Protein AF-A0A956AHF7-F1 (afdb_monomer)

Solvent-accessible surface area (backbone atoms only — not comparable to full-atom values): 14308 Å² total; per-residue (Å²): 136,59,74,65,61,57,52,52,54,52,49,57,74,65,53,73,62,70,54,75,80,57,90,53,76,58,48,29,37,35,37,52,42,64,32,58,64,71,58,23,52,54,49,43,54,40,53,50,49,22,49,58,58,52,74,78,60,45,78,48,71,36,27,34,87,71,43,77,43,62,66,43,41,52,53,46,45,69,73,67,60,43,52,30,36,36,37,36,58,13,54,84,44,82,57,57,85,42,91,88,55,46,36,70,48,49,54,46,45,50,70,72,51,89,49,50,72,48,75,44,72,43,91,91,48,96,59,76,58,43,82,57,33,28,38,30,24,33,38,51,42,84,59,52,64,78,41,53,68,59,51,25,49,42,60,51,56,33,12,76,72,16,34,38,36,45,37,36,49,44,52,43,70,61,51,52,53,49,50,62,55,52,55,69,41,92,90,48,64,45,66,62,48,50,56,52,49,53,54,50,66,52,43,56,49,50,56,24,51,52,33,42,44,62,58,46,61,90,48,60,54,44,75,45,81,49,71,47,74,34,59,57,72,63,51,50,54,50,48,41,63,76,61,64,49,52,38,83,41,66,81,74,63,64,94,89,115

pLDDT: mean 88.37, std 13.34, range [34.66, 98.38]

Nearest PDB structures (foldseek):
  5yz8-assembly1_D  TM=4.825E-01  e=8.480E-02  Synechococcus elongatus PCC 7942 = FACHB-805
  4kvf-assembly1_A  TM=2.598E-01  e=5.444E-01  Kribbella flavida DSM 17836
  4yp9-assembly1_A  TM=2.293E-01  e=1.379E+00  Vibrio harveyi
  7yfr-assembly1_D  TM=3.284E-01  e=4.764E+00  Homo sapiens
  5fxi-assembly1_A  TM=3.303E-01  e=7.821E+00  Rattus norvegicus

Secondary structure (DSSP, 8-state):
--HHHHHHHHHHTTS-------PPP--EEEEE-SS-HHHHHHHHHHHHHHTTTS-S-EEEEE-TTT-SSHHHHHHHHHHH--SEEEEETTTT-GGGGSTT---HHHHHHHHH-SS-EEEE--TTSS---TTTTTSEEEEEES--TT-HHHHHHHHHHSPTTEEEEEEEEEEHHHHHHHHHHHTTSTT--HHHHHHHHHHHHHHHHHHHHHHHHHHTTTSSEEEEEEEEEE-HHHHHHHHHHHTT-SEEEE--S-TT-

Radius of gyration: 21.39 Å; Cα contacts (8 Å, |Δi|>4): 396; chains: 1; bounding box: 62×43×57 Å

Mean predicted aligned error: 6.7 Å

Foldseek 3Di:
DDVVVVVVVVVVVVDQQFADADAQAFQEEEEEAQADPVVQVVVQVLVCLQQVLAPNHDYDTHYNVQPVDLVSVVVCCVVRVGLEYEYEAQGNHPCVVPVPGRHDNRVCCLEPDPRYYHYDYDPPDPDSLSVVHQQFEEEDDQCQRPCNVLVNVRVNSHGQQGEYEYEHEAEPVVLVVVLVVQVVDPPDPSVVVSVVVQCVSQVSVVVRLVSVQVNCPPGRYHYHYHGYYDDRVVVVVVVCVVRVGSYYTYRSDDPVD

Structure (mmCIF, N/CA/C/O backbone):
data_AF-A0A956AHF7-F1
#
_entry.id   AF-A0A956AHF7-F1
#
loop_
_atom_site.group_PDB
_atom_site.id
_atom_site.type_symbol
_atom_site.label_atom_id
_atom_site.label_alt_id
_atom_site.label_comp_id
_atom_site.label_asym_id
_atom_site.label_entity_id
_atom_site.label_seq_id
_atom_site.pdbx_PDB_ins_code
_atom_site.Cartn_x
_atom_site.Cartn_y
_atom_site.Cartn_z
_atom_site.occupancy
_atom_site.B_iso_or_equiv
_atom_site.auth_seq_id
_atom_site.auth_comp_id
_atom_site.auth_asym_id
_atom_site.auth_atom_id
_atom_site.pdbx_PDB_model_num
ATOM 1 N N . MET A 1 1 ? -37.177 20.488 2.840 1.00 47.09 1 MET A N 1
ATOM 2 C CA . MET A 1 1 ? -36.403 19.305 3.266 1.00 47.09 1 MET A CA 1
ATOM 3 C C . MET A 1 1 ? -37.290 18.504 4.190 1.00 47.09 1 MET A C 1
ATOM 5 O O . MET A 1 1 ? -37.808 19.067 5.150 1.00 47.09 1 MET A O 1
ATOM 9 N N . SER A 1 2 ? -37.618 17.276 3.802 1.00 48.44 2 SER A N 1
ATOM 10 C CA . SER A 1 2 ? -38.622 16.476 4.505 1.00 48.44 2 SER A CA 1
ATOM 11 C C . SER A 1 2 ? -37.969 15.749 5.685 1.00 48.44 2 SER A C 1
ATOM 13 O O . SER A 1 2 ? -36.768 15.499 5.665 1.00 48.44 2 SER A O 1
ATOM 15 N N . ARG A 1 3 ? -38.737 15.380 6.721 1.00 45.06 3 ARG A N 1
ATOM 16 C CA . ARG A 1 3 ? -38.216 14.567 7.841 1.00 45.06 3 ARG A CA 1
ATOM 17 C C . ARG A 1 3 ? -37.567 13.261 7.366 1.00 45.06 3 ARG A C 1
ATOM 19 O O . ARG A 1 3 ? -36.699 12.754 8.062 1.00 45.06 3 ARG A O 1
ATOM 26 N N . LEU A 1 4 ? -37.954 12.750 6.193 1.00 46.72 4 LEU A N 1
ATOM 27 C CA . LEU A 1 4 ? -37.395 11.540 5.594 1.00 46.72 4 LEU A CA 1
ATOM 28 C C . LEU A 1 4 ? -35.888 11.684 5.302 1.00 46.72 4 LEU A C 1
ATOM 30 O O . LEU A 1 4 ? -35.130 10.771 5.609 1.00 46.72 4 LEU A O 1
ATOM 34 N N . ASP A 1 5 ? -35.451 12.866 4.849 1.00 47.31 5 ASP A N 1
ATOM 35 C CA . ASP A 1 5 ? -34.045 13.149 4.514 1.00 47.31 5 ASP A CA 1
ATOM 36 C C . ASP A 1 5 ? -33.145 13.158 5.768 1.00 47.31 5 ASP A C 1
ATOM 38 O O . ASP A 1 5 ? -31.984 12.752 5.728 1.00 47.31 5 ASP A O 1
ATOM 42 N N . GLN A 1 6 ? -33.686 13.574 6.922 1.00 44.91 6 GLN A N 1
ATOM 43 C CA . GLN A 1 6 ? -32.967 13.536 8.203 1.00 44.91 6 GLN A CA 1
ATOM 44 C C . GLN A 1 6 ? -32.881 12.119 8.784 1.00 44.91 6 GLN A C 1
ATOM 46 O O . GLN A 1 6 ? -31.862 11.773 9.376 1.00 44.91 6 GLN A O 1
ATOM 51 N N . PHE A 1 7 ? -33.907 11.281 8.601 1.00 47.09 7 PHE A N 1
ATOM 52 C CA . PHE A 1 7 ? -33.858 9.890 9.063 1.00 47.09 7 PHE A CA 1
ATOM 53 C C . PHE A 1 7 ? -32.890 9.044 8.235 1.00 47.09 7 PHE A C 1
ATOM 55 O O . PHE A 1 7 ? -32.154 8.248 8.812 1.00 47.09 7 PHE A O 1
ATOM 62 N N . GLU A 1 8 ? -32.827 9.248 6.919 1.00 41.00 8 GLU A N 1
ATOM 63 C CA . GLU A 1 8 ? -31.899 8.521 6.048 1.00 41.00 8 GLU A CA 1
ATOM 64 C C . GLU A 1 8 ? -30.435 8.929 6.298 1.00 41.00 8 GLU A C 1
ATOM 66 O O . GLU A 1 8 ? -29.548 8.076 6.347 1.00 41.00 8 GLU A O 1
ATOM 71 N N . SER A 1 9 ? -30.185 10.214 6.580 1.00 43.22 9 SER A N 1
ATOM 72 C CA . SER A 1 9 ? -28.861 10.724 6.963 1.00 43.22 9 SER A CA 1
ATOM 73 C C . SER A 1 9 ? -28.392 10.213 8.332 1.00 43.22 9 SER A C 1
ATOM 75 O O . SER A 1 9 ? -27.207 9.929 8.494 1.00 43.22 9 SER A O 1
ATOM 77 N N . VAL A 1 10 ? -29.295 10.061 9.309 1.00 46.31 10 VAL A N 1
ATOM 78 C CA . VAL A 1 10 ? -28.965 9.495 10.632 1.00 46.31 10 VAL A CA 1
ATOM 79 C C . VAL A 1 10 ? -28.785 7.973 10.557 1.00 46.31 10 VAL A C 1
ATOM 81 O O . VAL A 1 10 ? -27.926 7.434 11.249 1.00 46.31 10 VAL A O 1
ATOM 84 N N . PHE A 1 11 ? -29.525 7.273 9.688 1.00 46.62 11 PHE A N 1
ATOM 85 C CA . PHE A 1 11 ? -29.348 5.831 9.475 1.00 46.62 11 PHE A CA 1
ATOM 86 C C . PHE A 1 11 ? -28.070 5.496 8.701 1.00 46.62 11 PHE A C 1
ATOM 88 O O . PHE A 1 11 ? -27.388 4.539 9.059 1.00 46.62 11 PHE A O 1
ATOM 95 N N . ARG A 1 12 ? -27.690 6.299 7.698 1.00 44.66 12 ARG A N 1
ATOM 96 C CA . ARG A 1 12 ? -26.375 6.168 7.047 1.00 44.66 12 ARG A CA 1
ATOM 97 C C . ARG A 1 12 ? -25.227 6.482 8.006 1.00 44.66 12 ARG A C 1
ATOM 99 O O . ARG A 1 12 ? -24.237 5.768 7.980 1.00 44.66 12 ARG A O 1
ATOM 106 N N . ALA A 1 13 ? -25.388 7.455 8.907 1.00 46.94 13 ALA A N 1
ATOM 107 C CA . ALA A 1 13 ? -24.421 7.724 9.979 1.00 46.94 13 ALA A CA 1
ATOM 108 C C . ALA A 1 13 ? -24.375 6.629 11.072 1.00 46.94 13 ALA A C 1
ATOM 110 O O . ALA A 1 13 ? -23.451 6.605 11.882 1.00 46.94 13 ALA A O 1
ATOM 111 N N . ALA A 1 14 ? -25.366 5.729 11.118 1.00 47.31 14 ALA A N 1
ATOM 112 C CA . ALA A 1 14 ? -25.421 4.593 12.042 1.00 47.31 14 ALA A CA 1
ATOM 113 C C . ALA A 1 14 ? -24.966 3.264 11.408 1.00 47.31 14 ALA A C 1
ATOM 115 O O . ALA A 1 14 ? -24.703 2.300 12.132 1.00 47.31 14 ALA A O 1
ATOM 116 N N . ALA A 1 15 ? -24.869 3.197 10.078 1.00 58.59 15 ALA A N 1
ATOM 117 C CA . ALA A 1 15 ? -24.327 2.048 9.372 1.00 58.59 15 ALA A CA 1
ATOM 118 C C . ALA A 1 15 ? -22.799 2.112 9.439 1.00 58.59 15 ALA A C 1
ATOM 120 O O . ALA A 1 15 ? -22.1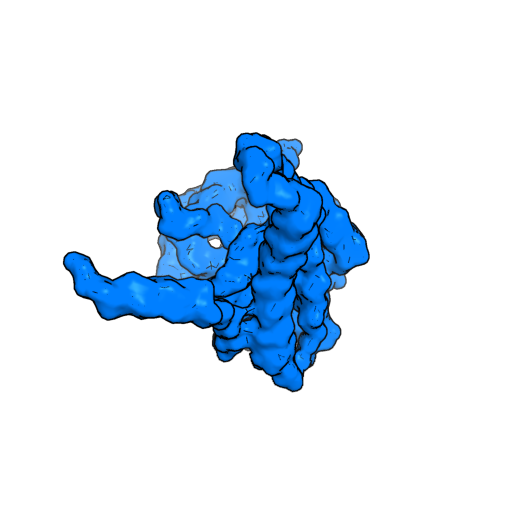69 2.903 8.743 1.00 58.59 15 ALA A O 1
ATOM 121 N N . LYS A 1 16 ? -22.203 1.284 10.303 1.00 70.12 16 LYS A N 1
ATOM 122 C CA . LYS A 1 16 ? -20.748 1.116 10.325 1.00 70.12 16 LYS A CA 1
ATOM 123 C C . LYS A 1 16 ? -20.295 0.643 8.941 1.00 70.12 16 LYS A C 1
ATOM 125 O O . LYS A 1 16 ? -20.904 -0.303 8.432 1.00 70.12 16 LYS A O 1
ATOM 130 N N . PRO A 1 17 ? -19.267 1.255 8.335 1.00 79.75 17 PRO A N 1
ATOM 131 C CA . PRO A 1 17 ? -18.700 0.725 7.107 1.00 79.75 17 PRO A CA 1
ATOM 132 C C . PRO A 1 17 ? -18.228 -0.707 7.374 1.00 79.75 17 PRO A C 1
ATOM 134 O O . PRO A 1 17 ? -17.540 -0.975 8.357 1.00 79.75 17 PRO A O 1
ATOM 137 N N . VAL A 1 18 ? -18.656 -1.638 6.526 1.00 85.38 18 VAL A N 1
ATOM 138 C CA . VAL A 1 18 ? -18.234 -3.041 6.558 1.00 85.38 18 VAL A CA 1
ATOM 139 C C . VAL A 1 18 ? -17.386 -3.271 5.324 1.00 85.38 18 VAL A C 1
ATOM 141 O O . VAL A 1 18 ? -17.766 -2.872 4.221 1.00 85.38 18 VAL A O 1
ATOM 144 N N . TYR A 1 19 ?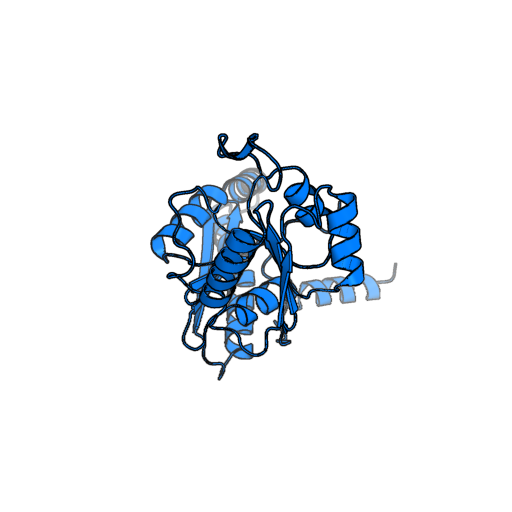 -16.229 -3.894 5.504 1.00 90.62 19 TYR A N 1
ATOM 145 C CA . TYR A 1 19 ? -15.360 -4.202 4.387 1.00 90.62 19 TYR A CA 1
ATOM 146 C C . TYR A 1 19 ? -15.953 -5.314 3.516 1.00 90.62 19 TYR A C 1
ATOM 148 O O . TYR A 1 19 ? -16.299 -6.396 3.993 1.00 90.62 19 TYR A O 1
ATOM 156 N N . HIS A 1 20 ? -16.015 -5.050 2.213 1.00 88.25 20 HIS A N 1
ATOM 157 C CA . HIS A 1 20 ? -16.331 -6.039 1.193 1.00 88.25 20 HIS A CA 1
ATOM 158 C C . HIS A 1 20 ? -15.075 -6.300 0.370 1.00 88.25 20 HIS A C 1
ATOM 160 O O . HIS A 1 20 ? -14.538 -5.402 -0.283 1.00 88.25 20 HIS A O 1
ATOM 166 N N . HIS A 1 21 ? -14.572 -7.532 0.449 1.00 89.50 21 HIS A N 1
ATOM 167 C CA . HIS A 1 21 ? -13.337 -7.879 -0.230 1.00 89.50 21 HIS A CA 1
ATOM 168 C C . HIS A 1 21 ? -13.552 -8.021 -1.737 1.00 89.50 21 HIS A C 1
ATOM 170 O O . HIS A 1 21 ? -14.356 -8.838 -2.183 1.00 89.50 21 HIS A O 1
ATOM 176 N N . GLU A 1 22 ? -12.755 -7.284 -2.506 1.00 90.00 22 GLU A N 1
ATOM 177 C CA . GLU A 1 22 ? -12.557 -7.511 -3.932 1.00 90.00 22 GLU A CA 1
ATOM 178 C C . GLU A 1 22 ? -11.068 -7.733 -4.181 1.00 90.00 22 GLU A C 1
ATOM 180 O O . GLU A 1 22 ? -10.207 -7.078 -3.587 1.00 90.00 22 GLU A O 1
ATOM 185 N N . VAL A 1 23 ? -10.746 -8.698 -5.037 1.00 86.94 23 VAL A N 1
ATOM 186 C CA . VAL A 1 23 ? -9.350 -9.000 -5.344 1.00 86.94 23 VAL A CA 1
ATOM 187 C C . VAL A 1 23 ? -8.833 -7.951 -6.317 1.00 86.94 23 VAL A C 1
ATOM 189 O O . VAL A 1 23 ? -9.321 -7.851 -7.443 1.00 86.94 23 VAL A O 1
ATOM 192 N N . ARG A 1 24 ? -7.802 -7.209 -5.906 1.00 90.62 24 ARG A N 1
ATOM 193 C CA . ARG A 1 24 ? -7.056 -6.341 -6.813 1.00 90.62 24 ARG A CA 1
ATOM 194 C C . ARG A 1 24 ? -5.975 -7.167 -7.499 1.00 90.62 24 ARG A C 1
ATOM 196 O O . ARG A 1 24 ? -5.109 -7.734 -6.843 1.00 90.62 24 ARG A O 1
ATOM 203 N N . VAL A 1 25 ? -6.031 -7.251 -8.821 1.00 92.06 25 VAL A N 1
ATOM 204 C CA . VAL A 1 25 ? -5.049 -8.007 -9.604 1.00 92.06 25 VAL A CA 1
ATOM 205 C C . VAL A 1 25 ? -4.021 -7.041 -10.177 1.00 92.06 25 VAL A C 1
ATOM 207 O O . VAL A 1 25 ? -4.384 -6.059 -10.815 1.00 92.06 25 VAL A O 1
ATOM 210 N N . PHE A 1 26 ? -2.743 -7.345 -9.966 1.00 94.88 26 PHE A N 1
ATOM 211 C CA . PHE A 1 26 ? -1.633 -6.692 -10.653 1.00 94.88 26 PHE A CA 1
ATOM 212 C C . PHE A 1 26 ? -1.133 -7.652 -11.728 1.00 94.88 26 PHE A C 1
ATOM 214 O O . PHE A 1 26 ? -0.423 -8.605 -11.428 1.00 94.88 26 PHE A O 1
ATOM 221 N N . SER A 1 27 ? -1.567 -7.458 -12.969 1.00 95.75 27 SER A N 1
ATOM 222 C CA . SER A 1 27 ? -1.211 -8.318 -14.103 1.00 95.75 27 SER A CA 1
ATOM 223 C C . SER A 1 27 ? -0.081 -7.732 -14.943 1.00 95.75 27 SER A C 1
ATOM 225 O O . SER A 1 27 ? 0.668 -8.468 -15.586 1.00 95.75 27 SER A O 1
ATOM 227 N N . HIS A 1 28 ? 0.081 -6.409 -14.918 1.00 97.81 28 HIS A N 1
ATOM 228 C CA . HIS A 1 28 ? 1.118 -5.707 -15.657 1.00 97.81 28 HIS A CA 1
ATOM 229 C C . HIS A 1 28 ? 1.821 -4.659 -14.800 1.00 97.81 28 HIS A C 1
ATOM 231 O O . HIS A 1 28 ? 1.211 -3.701 -14.330 1.00 97.81 28 HIS A O 1
ATOM 237 N N . VAL A 1 29 ? 3.132 -4.831 -14.645 1.00 98.12 29 VAL A N 1
ATOM 238 C CA . VAL A 1 29 ? 4.015 -3.895 -13.952 1.00 98.12 29 VAL A CA 1
ATOM 239 C C . VAL A 1 29 ? 4.909 -3.183 -14.963 1.00 98.12 29 VAL A C 1
ATOM 241 O O . VAL A 1 29 ? 5.653 -3.821 -15.714 1.00 98.12 29 VAL A O 1
ATOM 244 N N . LEU A 1 30 ? 4.872 -1.851 -14.949 1.00 98.38 30 LEU A N 1
ATOM 245 C CA . LEU A 1 30 ? 5.804 -1.003 -15.689 1.00 98.38 30 LEU A CA 1
ATOM 246 C C . LEU A 1 30 ? 6.944 -0.582 -14.757 1.00 98.38 30 LEU A C 1
ATOM 248 O O . LEU A 1 30 ? 6.712 0.129 -13.785 1.00 98.38 30 LEU A O 1
ATOM 252 N N . VAL A 1 31 ? 8.173 -1.010 -15.040 1.00 98.00 31 VAL A N 1
ATOM 253 C CA . VAL A 1 31 ? 9.368 -0.638 -14.271 1.00 98.00 31 VAL A CA 1
ATOM 254 C C . VAL A 1 31 ? 10.085 0.492 -14.993 1.00 98.00 31 VAL A C 1
ATOM 256 O O . VAL A 1 31 ? 10.665 0.272 -16.054 1.00 98.00 31 VAL A O 1
ATOM 259 N N . VAL A 1 32 ? 10.049 1.690 -14.418 1.00 97.44 32 VAL A N 1
ATOM 260 C CA . VAL A 1 32 ? 10.614 2.904 -15.011 1.00 97.44 32 VAL A CA 1
ATOM 261 C C . VAL A 1 32 ? 11.940 3.250 -14.351 1.00 97.44 32 VAL A C 1
ATOM 263 O O . VAL A 1 32 ? 12.027 3.363 -13.127 1.00 97.44 32 VAL A O 1
ATOM 266 N N . THR A 1 33 ? 12.974 3.420 -15.175 1.00 96.56 33 THR A N 1
ATOM 267 C CA . THR A 1 33 ? 14.337 3.728 -14.735 1.00 96.56 33 THR A CA 1
ATOM 268 C C . THR A 1 33 ? 14.955 4.835 -15.585 1.00 96.56 33 THR A C 1
ATOM 270 O O . THR A 1 33 ? 14.574 5.043 -16.733 1.00 96.56 33 THR A O 1
ATOM 273 N N . ASP A 1 34 ? 15.946 5.516 -15.019 1.00 94.94 34 ASP A N 1
ATOM 274 C CA . ASP A 1 34 ? 16.859 6.426 -15.717 1.00 94.94 34 ASP A CA 1
ATOM 275 C C . ASP A 1 34 ? 18.212 5.750 -16.019 1.00 94.94 34 ASP A C 1
ATOM 277 O O . ASP A 1 34 ? 19.217 6.424 -16.249 1.00 94.94 34 ASP A O 1
ATOM 281 N N . LEU A 1 35 ? 18.225 4.410 -16.042 1.00 95.50 35 LEU A N 1
ATOM 282 C CA . LEU A 1 35 ? 19.408 3.576 -16.248 1.00 95.50 35 LEU A CA 1
ATOM 283 C C . LEU A 1 35 ? 19.610 3.199 -17.727 1.00 95.50 35 LEU A C 1
ATOM 285 O O . LEU A 1 35 ? 18.635 3.104 -18.481 1.00 95.50 35 LEU A O 1
ATOM 289 N N . PRO A 1 36 ? 20.855 2.916 -18.154 1.00 95.62 36 PRO A N 1
ATOM 290 C CA . PRO A 1 36 ? 21.128 2.278 -19.441 1.00 95.62 36 PRO A CA 1
ATOM 291 C C . PRO A 1 36 ? 20.448 0.899 -19.570 1.00 95.62 36 PRO A C 1
ATOM 293 O O . PRO A 1 36 ? 20.163 0.273 -18.550 1.00 95.62 36 PRO A O 1
ATOM 296 N N . PRO A 1 37 ? 20.244 0.371 -20.794 1.00 95.69 37 PRO A N 1
ATOM 297 C CA . PRO A 1 37 ? 19.456 -0.846 -21.026 1.00 95.69 37 PRO A CA 1
ATOM 298 C C . PRO A 1 37 ? 19.850 -2.069 -20.182 1.00 95.69 37 PRO A C 1
ATOM 300 O O . PRO A 1 37 ? 18.979 -2.714 -19.599 1.00 95.69 37 PRO A O 1
ATOM 303 N N . ASP A 1 38 ? 21.146 -2.371 -20.067 1.00 95.75 38 ASP A N 1
ATOM 304 C CA . ASP A 1 38 ? 21.621 -3.545 -19.318 1.00 95.75 38 ASP A CA 1
ATOM 305 C C . ASP A 1 38 ? 21.381 -3.398 -17.806 1.00 95.75 38 ASP A C 1
ATOM 307 O O . ASP A 1 38 ? 20.948 -4.335 -17.130 1.00 95.75 38 ASP A O 1
ATOM 311 N N . GLU A 1 39 ? 21.611 -2.197 -17.272 1.00 95.62 39 GLU A N 1
ATOM 312 C CA . GLU A 1 39 ? 21.373 -1.877 -15.864 1.00 95.62 39 GLU A CA 1
ATOM 313 C C . GLU A 1 39 ? 19.875 -1.822 -15.546 1.00 95.62 39 GLU A C 1
ATOM 315 O O . GLU A 1 39 ? 19.448 -2.324 -14.506 1.00 95.62 39 GLU A O 1
ATOM 320 N N . ALA A 1 40 ? 19.061 -1.292 -16.462 1.00 96.81 40 ALA A N 1
ATOM 321 C CA . ALA A 1 40 ? 17.607 -1.298 -16.359 1.00 96.81 40 ALA A CA 1
ATOM 322 C C . ALA A 1 40 ? 17.066 -2.736 -16.324 1.00 96.81 40 ALA A C 1
ATOM 324 O O . ALA A 1 40 ? 16.219 -3.055 -15.489 1.00 96.81 40 ALA A O 1
ATOM 325 N N . ALA A 1 41 ? 17.584 -3.634 -17.170 1.00 96.69 41 ALA A N 1
ATOM 326 C CA . ALA A 1 41 ? 17.205 -5.046 -17.162 1.00 96.69 41 ALA A CA 1
ATOM 327 C C . ALA A 1 41 ? 17.567 -5.734 -15.833 1.00 96.69 41 ALA A C 1
ATOM 329 O O . ALA A 1 41 ? 16.731 -6.428 -15.246 1.00 96.69 41 ALA A O 1
ATOM 330 N N . ALA A 1 42 ? 18.778 -5.495 -15.318 1.00 95.19 42 ALA A N 1
ATOM 331 C CA . ALA A 1 42 ? 19.199 -6.002 -14.012 1.00 95.19 42 ALA A CA 1
ATOM 332 C C . ALA A 1 42 ? 18.331 -5.445 -12.869 1.00 95.19 42 ALA A C 1
ATOM 334 O O . ALA A 1 42 ? 17.943 -6.179 -11.958 1.00 95.19 42 ALA A O 1
ATOM 335 N N . TRP A 1 43 ? 17.972 -4.162 -12.938 1.00 95.56 43 TRP A N 1
ATOM 336 C CA . TRP A 1 43 ? 17.041 -3.535 -12.006 1.00 95.56 43 TRP A CA 1
ATOM 337 C C . TRP A 1 43 ? 15.657 -4.183 -12.063 1.00 95.56 43 TRP A C 1
ATOM 339 O O . TRP A 1 43 ? 15.103 -4.554 -11.030 1.00 95.56 43 TRP A O 1
ATOM 349 N N . GLY A 1 44 ? 15.128 -4.410 -13.266 1.00 96.06 44 GLY A N 1
ATOM 350 C CA . GLY A 1 44 ? 13.869 -5.116 -13.481 1.00 96.06 44 GLY A CA 1
ATOM 351 C C . GLY A 1 44 ? 13.849 -6.498 -12.826 1.00 96.06 44 GLY A C 1
ATOM 352 O O . GLY A 1 44 ? 12.867 -6.841 -12.174 1.00 96.06 44 GLY A O 1
ATOM 353 N N . ALA A 1 45 ? 14.944 -7.260 -12.904 1.00 95.69 45 ALA A N 1
ATOM 354 C CA . ALA A 1 45 ? 15.056 -8.556 -12.230 1.00 95.69 45 ALA A CA 1
ATOM 355 C C . ALA A 1 45 ? 14.988 -8.445 -10.691 1.00 95.69 45 ALA A C 1
ATOM 357 O O . ALA A 1 45 ? 14.387 -9.297 -10.030 1.00 95.69 45 ALA A O 1
ATOM 358 N N . ARG A 1 46 ? 15.544 -7.376 -10.102 1.00 95.12 46 ARG A N 1
ATOM 359 C CA . ARG A 1 46 ? 15.408 -7.094 -8.658 1.00 95.12 46 ARG A CA 1
ATOM 360 C C . ARG A 1 46 ? 13.963 -6.779 -8.275 1.00 95.12 46 ARG A C 1
ATOM 362 O O . ARG A 1 46 ? 13.480 -7.303 -7.276 1.00 95.12 46 ARG A O 1
ATOM 369 N N . VAL A 1 47 ? 13.252 -5.993 -9.088 1.00 95.69 47 VAL A N 1
ATOM 370 C CA . VAL A 1 47 ? 11.817 -5.712 -8.882 1.00 95.69 47 VAL A CA 1
ATOM 371 C C . VAL A 1 47 ? 10.978 -6.987 -8.981 1.00 95.69 47 VAL A C 1
ATOM 373 O O . VAL A 1 47 ? 10.104 -7.213 -8.149 1.00 95.69 47 VAL A O 1
ATOM 376 N N . GLN A 1 48 ? 11.271 -7.853 -9.953 1.00 95.56 48 GLN A N 1
ATOM 377 C CA . GLN A 1 48 ? 10.620 -9.162 -10.083 1.00 95.56 48 GLN A CA 1
ATOM 378 C C . GLN A 1 48 ? 10.852 -10.043 -8.853 1.00 95.56 48 GLN A C 1
ATOM 380 O O . GLN A 1 48 ? 9.937 -10.718 -8.397 1.00 95.56 48 GLN A O 1
ATOM 385 N N . THR A 1 49 ? 12.063 -10.007 -8.293 1.00 94.94 49 THR A N 1
ATOM 386 C CA . THR A 1 49 ? 12.407 -10.758 -7.078 1.00 94.94 49 THR A CA 1
ATOM 387 C C . THR A 1 49 ? 11.631 -10.224 -5.873 1.00 94.94 49 THR A C 1
ATOM 389 O O . THR A 1 49 ? 11.031 -11.007 -5.140 1.00 94.94 49 THR A O 1
ATOM 392 N N . PHE A 1 50 ? 11.564 -8.898 -5.712 1.00 95.06 50 PHE A N 1
ATOM 393 C CA . PHE A 1 50 ? 10.795 -8.248 -4.648 1.00 95.06 50 PHE A CA 1
ATOM 394 C C . PHE A 1 50 ? 9.303 -8.611 -4.690 1.00 95.06 50 PHE A C 1
ATOM 396 O O . PHE A 1 50 ? 8.719 -8.934 -3.664 1.00 95.06 50 PHE A O 1
ATOM 403 N N . LEU A 1 51 ? 8.702 -8.609 -5.884 1.00 95.00 51 LEU A N 1
ATOM 404 C CA . LEU A 1 51 ? 7.281 -8.917 -6.094 1.00 95.00 51 LEU A CA 1
ATOM 405 C C . LEU A 1 51 ? 6.997 -10.410 -6.330 1.00 95.00 51 LEU A C 1
ATOM 407 O O . LEU A 1 51 ? 5.891 -10.762 -6.736 1.00 95.00 51 LEU A O 1
ATOM 411 N N . SER A 1 52 ? 7.962 -11.297 -6.078 1.00 92.69 52 SER A N 1
ATOM 412 C CA . SER A 1 52 ? 7.833 -12.736 -6.366 1.00 92.69 52 SER A CA 1
ATOM 413 C C . SER A 1 52 ? 6.735 -13.445 -5.563 1.00 92.69 52 SER A C 1
ATOM 415 O O . SER A 1 52 ? 6.294 -14.525 -5.956 1.00 92.69 52 SER A O 1
ATOM 417 N N . GLY A 1 53 ? 6.251 -12.833 -4.475 1.00 88.00 53 GLY A N 1
ATOM 418 C CA . GLY A 1 53 ? 5.087 -13.304 -3.719 1.00 88.00 53 GLY A CA 1
ATOM 419 C C . GLY A 1 53 ? 3.764 -13.218 -4.491 1.00 88.00 53 GLY A C 1
ATOM 420 O O . GLY A 1 53 ? 2.782 -13.847 -4.091 1.00 88.00 53 GLY A O 1
ATOM 421 N N . ILE A 1 54 ? 3.734 -12.484 -5.609 1.00 86.56 54 ILE A N 1
ATOM 422 C CA . ILE A 1 54 ? 2.558 -12.266 -6.451 1.00 86.56 54 ILE A CA 1
ATOM 423 C C . ILE A 1 54 ? 2.782 -12.937 -7.811 1.00 86.56 54 ILE A C 1
ATOM 425 O O . ILE A 1 54 ? 3.814 -12.772 -8.457 1.00 86.56 54 ILE A O 1
ATOM 429 N N . ASN A 1 55 ? 1.792 -13.701 -8.268 1.00 85.62 55 ASN A N 1
ATOM 430 C CA . ASN A 1 55 ? 1.896 -14.510 -9.482 1.00 85.62 55 ASN A CA 1
ATOM 431 C C . ASN A 1 55 ? 1.240 -13.839 -10.695 1.00 85.62 55 ASN A C 1
ATOM 433 O O . ASN A 1 55 ? 0.316 -13.043 -10.557 1.00 85.62 55 ASN A O 1
ATOM 437 N N . GLY A 1 56 ? 1.660 -14.246 -11.898 1.00 89.31 56 GLY A N 1
ATOM 438 C CA . GLY A 1 56 ? 0.990 -13.866 -13.149 1.00 89.31 56 GLY A CA 1
ATOM 439 C C . GLY A 1 56 ? 1.297 -12.451 -13.643 1.00 89.31 56 GLY A C 1
ATOM 440 O O . GLY A 1 56 ? 0.563 -11.934 -14.482 1.00 89.31 56 GLY A O 1
ATOM 441 N N . ILE A 1 57 ? 2.373 -11.835 -13.150 1.00 95.31 57 ILE A N 1
ATOM 442 C CA . ILE A 1 57 ? 2.774 -10.485 -13.540 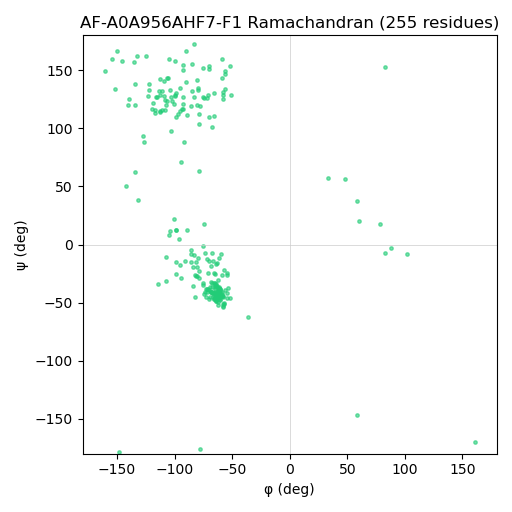1.00 95.31 57 ILE A CA 1
ATOM 443 C C . ILE A 1 57 ? 3.590 -10.515 -14.839 1.00 95.31 57 ILE A C 1
ATOM 445 O O . ILE A 1 57 ? 4.627 -11.174 -14.939 1.00 95.31 57 ILE A O 1
ATOM 449 N N . ARG A 1 58 ? 3.160 -9.725 -15.824 1.00 97.12 58 ARG A N 1
ATOM 450 C CA . ARG A 1 58 ? 3.980 -9.284 -16.955 1.00 97.12 58 ARG A CA 1
ATOM 451 C C . ARG A 1 58 ? 4.778 -8.049 -16.544 1.00 97.12 58 ARG A C 1
ATOM 453 O O . ARG A 1 58 ? 4.200 -7.088 -16.048 1.00 97.12 58 ARG A O 1
ATOM 460 N N . TYR A 1 59 ? 6.077 -8.033 -16.828 1.00 97.88 59 TYR A N 1
ATOM 461 C CA . TYR A 1 59 ? 6.941 -6.880 -16.562 1.00 97.88 59 TYR A CA 1
ATOM 462 C C . TYR A 1 59 ? 7.358 -6.204 -17.870 1.00 97.88 59 TYR A C 1
ATOM 464 O O . TYR A 1 59 ? 7.906 -6.860 -18.755 1.00 97.88 59 TYR A O 1
ATOM 472 N N . THR A 1 60 ? 7.147 -4.891 -17.967 1.00 98.12 60 THR A N 1
ATOM 473 C CA . THR A 1 60 ? 7.751 -4.043 -19.005 1.00 98.12 60 THR A CA 1
ATOM 474 C C . THR A 1 60 ? 8.814 -3.175 -18.342 1.00 98.12 60 THR A C 1
ATOM 476 O O . THR A 1 60 ? 8.487 -2.348 -17.496 1.00 98.12 60 THR A O 1
ATOM 479 N N . VAL A 1 61 ? 10.081 -3.351 -18.716 1.00 98.00 61 VAL A N 1
ATOM 480 C CA . VAL A 1 61 ? 11.192 -2.534 -18.206 1.00 98.00 61 VAL A CA 1
ATOM 481 C C . VAL A 1 61 ? 11.484 -1.396 -19.182 1.00 98.00 61 VAL A C 1
ATOM 483 O O . VAL A 1 61 ? 11.532 -1.600 -20.397 1.00 98.00 61 VAL A O 1
ATOM 486 N N . VAL A 1 62 ? 11.653 -0.195 -18.640 1.00 97.31 62 VAL A N 1
ATOM 487 C CA . VAL A 1 62 ? 11.856 1.054 -19.373 1.00 97.31 62 VAL A CA 1
ATOM 488 C C . VAL A 1 62 ? 13.208 1.628 -18.968 1.00 97.31 62 VAL A C 1
ATOM 490 O O . VAL A 1 62 ? 13.430 1.951 -17.798 1.00 97.31 62 VAL A O 1
ATOM 493 N N . ASP A 1 63 ? 14.114 1.718 -19.936 1.00 96.00 63 ASP A N 1
ATOM 494 C CA . ASP A 1 63 ? 15.421 2.356 -19.789 1.00 96.00 63 ASP A CA 1
ATOM 495 C C . ASP A 1 63 ? 15.341 3.881 -19.980 1.00 96.00 63 ASP A C 1
ATOM 497 O O . ASP A 1 63 ? 14.321 4.430 -20.414 1.00 96.00 63 ASP A O 1
ATOM 501 N N . ALA A 1 64 ? 16.460 4.557 -19.715 1.00 93.19 64 ALA A N 1
ATOM 502 C CA . ALA A 1 64 ? 16.580 6.010 -19.729 1.00 93.19 64 ALA A CA 1
ATOM 503 C C . ALA A 1 64 ? 16.130 6.692 -21.033 1.00 93.19 64 ALA A C 1
ATOM 505 O O . ALA A 1 64 ? 15.767 7.868 -21.011 1.00 93.19 64 ALA A O 1
ATOM 506 N N . SER A 1 65 ? 16.187 5.997 -22.175 1.00 92.81 65 SER A N 1
ATOM 507 C CA . SER A 1 65 ? 15.877 6.591 -23.480 1.00 92.81 65 SER A CA 1
ATOM 508 C C . SER A 1 65 ? 14.379 6.680 -23.776 1.00 92.81 65 SER A C 1
ATOM 510 O O . SER A 1 65 ? 13.971 7.457 -24.638 1.00 92.81 65 SER A O 1
ATOM 512 N N . ARG A 1 66 ? 13.554 5.893 -23.076 1.00 90.75 66 ARG A N 1
ATOM 513 C CA . ARG A 1 66 ? 12.134 5.706 -23.406 1.00 90.75 66 ARG A CA 1
ATOM 514 C C . ARG A 1 66 ? 11.179 6.621 -22.640 1.00 90.75 66 ARG A C 1
ATOM 516 O O . ARG A 1 66 ? 10.037 6.759 -23.067 1.00 90.75 66 ARG A O 1
ATOM 523 N N . ALA A 1 67 ? 11.618 7.219 -21.534 1.00 90.94 67 ALA A N 1
ATOM 524 C CA . ALA A 1 67 ? 10.805 8.130 -20.726 1.00 90.94 67 ALA A CA 1
ATOM 525 C C . ALA A 1 67 ? 11.613 9.319 -20.152 1.00 90.94 67 ALA A C 1
ATOM 527 O O . ALA A 1 67 ? 11.540 9.569 -18.952 1.00 90.94 67 ALA A O 1
ATOM 528 N N . PRO A 1 68 ? 12.393 10.061 -20.969 1.00 91.69 68 PRO A N 1
ATOM 529 C CA . PRO A 1 68 ? 13.305 11.094 -20.466 1.00 91.69 68 PRO A CA 1
ATOM 530 C C . PRO A 1 68 ? 12.591 12.315 -19.871 1.00 91.69 68 PRO A C 1
ATOM 532 O O . PRO A 1 68 ? 13.211 13.098 -19.148 1.00 91.69 68 PRO A O 1
ATOM 535 N N . THR A 1 69 ? 11.311 12.509 -20.196 1.00 94.25 69 THR A N 1
ATOM 536 C CA . THR A 1 69 ? 10.481 13.580 -19.649 1.00 94.25 69 THR A CA 1
ATOM 537 C C . THR A 1 69 ? 9.211 13.034 -19.004 1.00 94.25 69 THR A C 1
ATOM 539 O O . THR A 1 69 ? 8.741 11.937 -19.312 1.00 94.25 69 THR A O 1
ATOM 542 N N . VAL A 1 70 ? 8.586 13.860 -18.162 1.00 93.88 70 VAL A N 1
ATOM 543 C CA . VAL A 1 70 ? 7.274 13.569 -17.566 1.00 93.88 70 VAL A CA 1
ATOM 544 C C . VAL A 1 70 ? 6.215 13.293 -18.639 1.00 93.88 70 VAL A C 1
ATOM 546 O O . VAL A 1 70 ? 5.392 12.399 -18.467 1.00 93.88 70 VAL A O 1
ATOM 549 N N . GLY A 1 71 ? 6.238 14.030 -19.754 1.00 95.19 71 GLY A N 1
ATOM 550 C CA . GLY A 1 71 ? 5.286 13.833 -20.850 1.00 95.19 71 GLY A CA 1
ATOM 551 C C . GLY A 1 71 ? 5.436 12.460 -21.505 1.00 95.19 71 GLY A C 1
ATOM 552 O O . GLY A 1 71 ? 4.438 11.777 -21.725 1.00 95.19 71 GLY A O 1
ATOM 553 N N . ASP A 1 72 ? 6.677 12.029 -21.736 1.00 95.50 72 ASP A N 1
ATOM 554 C CA . ASP A 1 72 ? 6.971 10.707 -22.300 1.00 95.50 72 ASP A CA 1
ATOM 555 C C . ASP A 1 72 ? 6.540 9.589 -21.344 1.00 95.50 72 ASP A C 1
ATOM 557 O O . ASP A 1 72 ? 5.945 8.601 -21.770 1.00 95.50 72 ASP A O 1
ATOM 561 N N . LEU A 1 73 ? 6.774 9.769 -20.040 1.00 95.38 73 LEU A N 1
ATOM 562 C CA . LEU A 1 73 ? 6.335 8.835 -19.006 1.00 95.38 73 LEU A CA 1
ATOM 563 C C . LEU A 1 73 ? 4.807 8.679 -18.978 1.00 95.38 73 LEU A C 1
ATOM 565 O O . LEU A 1 73 ? 4.305 7.557 -18.938 1.00 95.38 73 LEU A O 1
ATOM 569 N N . LEU A 1 74 ? 4.060 9.784 -19.022 1.00 95.69 74 LEU A N 1
ATOM 570 C CA . LEU A 1 74 ? 2.595 9.739 -19.043 1.00 95.69 74 LEU A CA 1
ATOM 571 C C . LEU A 1 74 ? 2.066 9.090 -20.327 1.00 95.69 74 LEU A C 1
ATOM 573 O O . LEU A 1 74 ? 1.165 8.255 -20.258 1.00 95.69 74 LEU A O 1
ATOM 577 N N . ALA A 1 75 ? 2.654 9.413 -21.482 1.00 96.12 75 ALA A N 1
ATOM 578 C CA . ALA A 1 75 ? 2.305 8.779 -22.752 1.00 96.12 75 ALA A CA 1
ATOM 579 C C . ALA A 1 75 ? 2.583 7.268 -22.729 1.00 96.12 75 ALA A C 1
ATOM 581 O O . ALA A 1 75 ? 1.791 6.478 -23.243 1.00 96.12 75 ALA A O 1
ATOM 582 N N . LEU A 1 76 ? 3.682 6.853 -22.094 1.00 96.0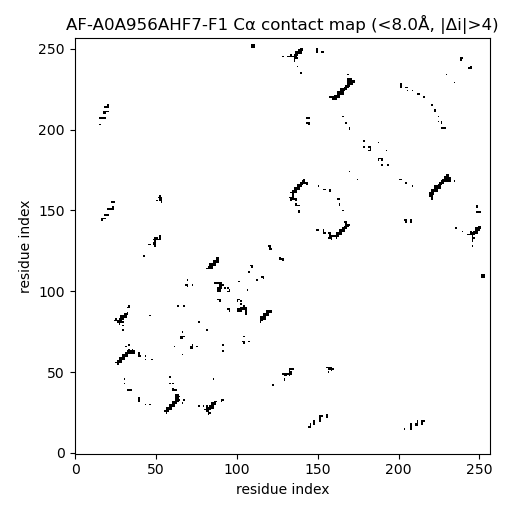0 76 LEU A N 1
ATOM 583 C CA . LEU A 1 76 ? 4.020 5.447 -21.934 1.00 96.00 76 LEU A CA 1
ATOM 584 C C . LEU A 1 76 ? 3.019 4.720 -21.032 1.00 96.00 76 LEU A C 1
ATOM 586 O O . LEU A 1 76 ? 2.610 3.615 -21.369 1.00 96.00 76 LEU A O 1
ATOM 590 N N . ILE A 1 77 ? 2.595 5.330 -19.922 1.00 96.56 77 ILE A N 1
ATOM 591 C CA . ILE A 1 77 ? 1.576 4.756 -19.029 1.00 96.56 77 ILE A CA 1
ATOM 592 C C . ILE A 1 77 ? 0.234 4.604 -19.755 1.00 96.56 77 ILE A C 1
ATOM 594 O O . ILE A 1 77 ? -0.394 3.555 -19.630 1.00 96.56 77 ILE A O 1
ATOM 598 N N . ASP A 1 78 ? -0.187 5.595 -20.545 1.00 96.00 78 ASP A N 1
ATOM 599 C CA . ASP A 1 78 ? -1.435 5.517 -21.318 1.00 96.00 78 ASP A CA 1
ATOM 600 C C . ASP A 1 78 ? -1.388 4.423 -22.402 1.00 96.00 78 ASP A C 1
ATOM 602 O O . ASP A 1 78 ? -2.360 3.688 -22.606 1.00 96.00 78 ASP A O 1
ATOM 606 N N . ALA A 1 79 ? -0.234 4.263 -23.056 1.00 96.50 79 ALA A N 1
ATOM 607 C CA . ALA A 1 79 ? -0.027 3.247 -24.084 1.00 96.50 79 ALA A CA 1
ATOM 608 C C . ALA A 1 79 ? 0.078 1.824 -23.509 1.00 96.50 79 ALA A C 1
ATOM 610 O O . ALA A 1 79 ? -0.523 0.891 -24.041 1.00 96.50 79 ALA A O 1
ATOM 611 N N . GLU A 1 80 ? 0.850 1.648 -22.436 1.00 96.69 80 GLU A N 1
ATOM 612 C CA . GLU A 1 80 ? 1.135 0.345 -21.826 1.00 96.69 80 GLU A CA 1
ATOM 613 C C . GLU A 1 80 ? 0.004 -0.134 -20.906 1.00 96.69 80 GLU A C 1
ATOM 615 O O . GLU A 1 80 ? -0.166 -1.342 -20.754 1.00 96.69 80 GLU A O 1
ATOM 620 N N . ARG A 1 81 ? -0.772 0.795 -20.328 1.00 96.44 81 ARG A N 1
ATOM 621 C CA . ARG A 1 81 ? -1.859 0.552 -19.362 1.00 96.44 81 ARG A CA 1
ATOM 622 C C . ARG A 1 81 ? -1.469 -0.400 -18.221 1.00 96.44 81 ARG A C 1
ATOM 624 O O . ARG A 1 81 ? -2.126 -1.426 -18.038 1.00 96.44 81 ARG A O 1
ATOM 631 N N . PRO A 1 82 ? -0.406 -0.087 -17.459 1.00 97.69 82 PRO A N 1
ATOM 632 C CA . PRO A 1 82 ? 0.005 -0.929 -16.347 1.00 97.69 82 PRO A CA 1
ATOM 633 C C . PRO A 1 82 ? -0.985 -0.866 -15.179 1.00 97.69 82 PRO A C 1
ATOM 635 O O . PRO A 1 82 ? -1.628 0.155 -14.943 1.00 97.69 82 PRO A O 1
ATOM 638 N N . ASP A 1 83 ? -1.020 -1.939 -14.391 1.00 97.00 83 ASP A N 1
ATOM 639 C CA . ASP A 1 83 ? -1.753 -2.005 -13.121 1.00 97.00 83 ASP A CA 1
ATOM 640 C C . ASP A 1 83 ? -0.932 -1.428 -11.955 1.00 97.00 83 ASP A C 1
ATOM 642 O O . ASP A 1 83 ? -1.479 -1.103 -10.900 1.00 97.00 83 ASP A O 1
ATOM 646 N N . LEU A 1 84 ? 0.390 -1.327 -12.135 1.00 97.25 84 LEU A N 1
ATOM 647 C CA . LEU A 1 84 ? 1.340 -0.784 -11.169 1.00 97.25 84 LEU A CA 1
ATOM 648 C C . LEU A 1 84 ? 2.555 -0.186 -11.891 1.00 97.25 84 LEU A C 1
ATOM 650 O O . LEU A 1 84 ? 3.153 -0.825 -12.761 1.00 97.25 84 LEU A O 1
ATOM 654 N N . VAL A 1 85 ? 2.971 1.012 -11.482 1.00 97.69 85 VAL A N 1
ATOM 655 C CA . VAL A 1 85 ? 4.234 1.621 -11.922 1.00 97.69 85 VAL A CA 1
ATOM 656 C C . VAL A 1 85 ? 5.272 1.479 -10.817 1.00 97.69 85 VAL A C 1
ATOM 658 O O . VAL A 1 85 ? 5.056 1.932 -9.701 1.00 97.69 85 VAL A O 1
ATOM 661 N N . CYS A 1 86 ? 6.416 0.874 -11.119 1.00 97.19 86 CYS A N 1
ATOM 662 C CA . CYS A 1 86 ? 7.568 0.817 -10.226 1.00 97.19 86 CYS A CA 1
ATOM 663 C C . CYS A 1 86 ? 8.588 1.876 -10.636 1.00 97.19 86 CYS A C 1
ATOM 665 O O . CYS A 1 86 ? 9.014 1.910 -11.789 1.00 97.19 86 CYS A O 1
ATOM 667 N N . ALA A 1 87 ? 9.011 2.707 -9.690 1.00 95.69 87 ALA A N 1
ATOM 668 C CA . ALA A 1 87 ? 10.021 3.738 -9.901 1.00 95.69 87 ALA A CA 1
ATOM 669 C C . ALA A 1 87 ? 10.833 3.958 -8.617 1.00 95.69 87 ALA A C 1
ATOM 671 O O . ALA A 1 87 ? 10.604 3.317 -7.593 1.00 95.69 87 ALA A O 1
ATOM 672 N N . TYR A 1 88 ? 11.779 4.889 -8.649 1.00 93.69 88 TYR A N 1
ATOM 673 C CA . TYR A 1 88 ? 12.508 5.346 -7.467 1.00 93.69 88 TYR A CA 1
ATOM 674 C C . TYR A 1 88 ? 12.566 6.871 -7.420 1.00 93.69 88 TYR A C 1
ATOM 676 O O . TYR A 1 88 ? 12.347 7.568 -8.412 1.00 93.69 88 TYR A O 1
ATOM 684 N N . ARG A 1 89 ? 12.863 7.404 -6.230 1.00 91.50 89 ARG A N 1
ATOM 685 C CA . ARG A 1 89 ? 12.950 8.852 -6.007 1.00 91.50 89 ARG A CA 1
ATOM 686 C C . ARG A 1 89 ? 13.997 9.498 -6.913 1.00 91.50 89 ARG A C 1
ATOM 688 O O . ARG A 1 89 ? 15.095 8.972 -7.110 1.00 91.50 89 ARG A O 1
ATOM 695 N N . ASN A 1 90 ? 13.682 10.708 -7.358 1.00 91.25 90 ASN A N 1
ATOM 696 C CA . ASN A 1 90 ? 14.517 11.550 -8.205 1.00 91.25 90 ASN A CA 1
ATOM 697 C C . ASN A 1 90 ? 14.877 10.885 -9.541 1.00 91.25 90 ASN A C 1
ATOM 699 O O . ASN A 1 90 ? 15.993 11.044 -10.026 1.00 91.25 90 ASN A O 1
ATOM 703 N N . LEU A 1 91 ? 13.941 10.140 -10.134 1.00 91.88 91 LEU A N 1
ATOM 704 C CA . LEU A 1 91 ? 14.069 9.630 -11.497 1.00 91.88 91 LEU A CA 1
ATOM 705 C C . LEU A 1 91 ? 14.436 10.773 -12.469 1.00 91.88 91 LEU A C 1
ATOM 707 O O . LEU A 1 91 ? 13.789 11.827 -12.457 1.00 91.88 91 LEU A O 1
ATOM 711 N N . HIS A 1 92 ? 15.488 10.570 -13.265 1.00 90.56 92 HIS A N 1
ATOM 712 C CA . HIS A 1 92 ? 16.112 11.546 -14.169 1.00 90.56 92 HIS A CA 1
ATOM 713 C C . HIS A 1 92 ? 16.673 12.804 -13.479 1.00 90.56 92 HIS A C 1
ATOM 715 O O . HIS A 1 92 ? 16.895 13.828 -14.124 1.00 90.56 92 HIS A O 1
ATOM 721 N N . SER A 1 93 ? 16.928 12.757 -12.168 1.00 87.81 93 SER A N 1
ATOM 722 C CA . SER A 1 93 ? 17.416 13.901 -11.395 1.00 87.81 93 SER A CA 1
ATOM 723 C C . SER A 1 93 ? 18.568 13.534 -10.462 1.00 87.81 93 SER A C 1
ATOM 725 O O . SER A 1 93 ? 18.539 12.540 -9.739 1.00 87.81 93 SER A O 1
ATOM 727 N N . SER A 1 94 ? 19.573 14.410 -10.395 1.00 83.62 94 SER A N 1
ATOM 728 C CA . SER A 1 94 ? 20.665 14.334 -9.413 1.00 83.62 94 SER A CA 1
ATOM 729 C C . SER A 1 94 ? 20.246 14.783 -8.004 1.00 83.62 94 SER A C 1
ATOM 731 O O . SER A 1 94 ? 21.045 14.718 -7.066 1.00 83.62 94 SER A O 1
ATOM 733 N N . GLY A 1 95 ? 18.984 15.198 -7.833 1.00 82.19 95 GLY A N 1
ATOM 734 C CA . GLY A 1 95 ? 18.396 15.614 -6.560 1.00 82.19 95 GLY A CA 1
ATOM 735 C C . GLY A 1 95 ? 18.378 14.527 -5.484 1.00 82.19 95 GLY A C 1
ATOM 736 O O . GLY A 1 95 ? 18.183 14.852 -4.319 1.00 82.19 95 GLY A O 1
ATOM 737 N N . TRP A 1 96 ? 18.656 13.265 -5.834 1.00 80.94 96 TRP A N 1
ATOM 738 C CA . TRP A 1 96 ? 18.730 12.134 -4.900 1.00 80.94 96 TRP A CA 1
ATOM 739 C C . TRP A 1 96 ? 19.737 12.310 -3.763 1.00 80.94 96 TRP A C 1
ATOM 741 O O . TRP A 1 96 ? 19.597 11.675 -2.720 1.00 80.94 96 TRP A O 1
ATOM 751 N N . ARG A 1 97 ? 20.734 13.183 -3.943 1.00 82.50 97 ARG A N 1
ATOM 752 C CA . ARG A 1 97 ? 21.704 13.543 -2.897 1.00 82.50 97 ARG A CA 1
ATOM 753 C C . ARG A 1 97 ? 21.047 14.237 -1.701 1.00 82.50 97 ARG A C 1
ATOM 755 O O . ARG A 1 97 ? 21.657 14.326 -0.639 1.00 82.50 97 ARG A O 1
ATOM 762 N N . TRP A 1 98 ? 19.817 14.717 -1.869 1.00 82.25 98 TRP A N 1
ATOM 76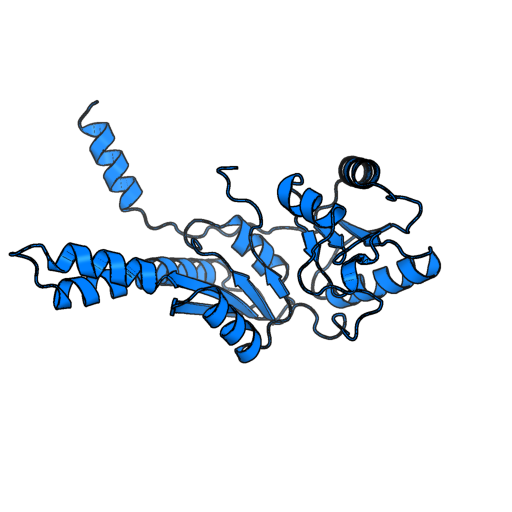3 C CA . TRP A 1 98 ? 19.023 15.353 -0.831 1.00 82.25 98 TRP A CA 1
ATOM 764 C C . TRP A 1 98 ? 17.904 14.402 -0.380 1.00 82.25 98 TRP A C 1
ATOM 766 O O . TRP A 1 98 ? 17.092 13.968 -1.195 1.00 82.25 98 TRP A O 1
ATOM 776 N N . PRO A 1 99 ? 17.812 14.067 0.918 1.00 74.69 99 PRO A N 1
ATOM 777 C CA . PRO A 1 99 ? 16.938 12.987 1.388 1.00 74.69 99 PRO A CA 1
ATOM 778 C C . PRO A 1 99 ? 15.438 13.318 1.343 1.00 74.69 99 PRO A C 1
ATOM 780 O O . PRO A 1 99 ? 14.618 12.409 1.495 1.00 74.69 99 PRO A O 1
ATOM 783 N N . TYR A 1 100 ? 15.082 14.591 1.145 1.00 80.06 100 TYR A N 1
ATOM 784 C CA . TYR A 1 100 ? 13.719 15.119 1.281 1.00 80.06 100 TYR A CA 1
ATOM 785 C C . TYR A 1 100 ? 13.018 15.404 -0.055 1.00 80.06 100 TYR A C 1
ATOM 787 O O . TYR A 1 100 ? 11.947 16.003 -0.060 1.00 80.06 100 TYR A O 1
ATOM 795 N N . THR A 1 101 ? 13.600 15.007 -1.189 1.00 84.81 101 THR A N 1
ATOM 796 C CA . THR A 1 101 ? 13.022 15.246 -2.520 1.00 84.81 101 THR A CA 1
ATOM 797 C C . THR A 1 101 ? 12.504 13.950 -3.145 1.00 84.81 101 THR A C 1
ATOM 799 O O . THR A 1 101 ? 13.123 12.888 -3.031 1.00 84.81 101 THR A O 1
ATOM 802 N N . LEU A 1 102 ? 11.356 14.039 -3.825 1.00 87.38 102 LEU A N 1
ATOM 803 C CA . LEU A 1 102 ? 10.797 12.946 -4.631 1.00 87.38 102 LEU A CA 1
ATOM 804 C C . LEU A 1 102 ? 11.186 13.049 -6.113 1.00 87.38 102 LEU A C 1
ATOM 806 O O . LEU A 1 102 ? 11.333 12.018 -6.762 1.00 87.38 102 LEU A O 1
ATOM 810 N N . GLY A 1 103 ? 11.407 14.264 -6.621 1.00 91.31 103 GLY A N 1
ATOM 811 C CA . GLY A 1 103 ? 11.683 14.547 -8.032 1.00 91.31 103 GLY A CA 1
ATOM 812 C C . GLY A 1 103 ? 10.419 14.636 -8.892 1.00 91.31 103 GLY A C 1
ATOM 813 O O . GLY A 1 103 ? 9.403 14.016 -8.584 1.00 91.31 103 GLY A O 1
ATOM 814 N N . ASP A 1 104 ? 10.506 15.402 -9.979 1.00 91.62 104 ASP A N 1
ATOM 815 C CA . ASP A 1 104 ? 9.348 15.851 -10.766 1.00 91.62 104 ASP A CA 1
ATOM 816 C C . ASP A 1 104 ? 8.510 14.696 -11.329 1.00 91.62 104 ASP A C 1
ATOM 818 O O . ASP A 1 104 ? 7.287 14.716 -11.223 1.00 91.62 104 ASP A O 1
ATOM 822 N N . HIS A 1 105 ? 9.157 13.647 -11.850 1.00 93.31 105 HIS A N 1
ATOM 823 C CA . HIS A 1 105 ? 8.471 12.455 -12.357 1.00 93.31 105 HIS A CA 1
ATOM 824 C C . HIS A 1 105 ? 7.587 11.810 -11.290 1.00 93.31 105 HIS A C 1
ATOM 826 O O . HIS A 1 105 ? 6.406 11.580 -11.523 1.00 93.31 105 HIS A O 1
ATOM 832 N N . VAL A 1 106 ? 8.141 11.553 -10.103 1.00 92.00 106 VAL A N 1
ATOM 833 C CA . VAL A 1 106 ? 7.406 10.893 -9.018 1.00 92.00 106 VAL A CA 1
ATOM 834 C C . VAL A 1 106 ? 6.301 11.794 -8.483 1.00 92.00 106 VAL A C 1
ATOM 836 O O . VAL A 1 106 ? 5.204 11.302 -8.259 1.00 92.00 106 VAL A O 1
ATOM 839 N N . VAL A 1 107 ? 6.561 13.097 -8.324 1.00 91.62 107 VAL A N 1
ATOM 840 C CA . VAL A 1 107 ? 5.535 14.059 -7.890 1.00 91.62 107 VAL A CA 1
ATOM 841 C C . VAL A 1 107 ? 4.352 14.061 -8.854 1.00 91.62 107 VAL A C 1
ATOM 843 O O . VAL A 1 107 ? 3.212 14.018 -8.417 1.00 91.62 107 VAL A O 1
ATOM 846 N N . VAL A 1 108 ? 4.595 14.070 -10.165 1.00 91.62 108 VAL A N 1
ATOM 847 C CA . VAL A 1 108 ? 3.496 14.038 -11.137 1.00 91.62 108 VAL A CA 1
ATOM 848 C C . VAL A 1 108 ? 2.780 12.691 -11.117 1.00 91.62 108 VAL A C 1
ATOM 850 O O . VAL A 1 108 ? 1.550 12.664 -11.143 1.00 91.62 108 VAL A O 1
ATOM 853 N N . LEU A 1 109 ? 3.511 11.577 -11.015 1.00 91.56 109 LEU A N 1
ATOM 854 C CA . LEU A 1 109 ? 2.892 10.258 -10.908 1.00 91.56 109 LEU A CA 1
ATOM 855 C C . LEU A 1 109 ? 1.947 10.173 -9.699 1.00 91.56 109 LEU A C 1
ATOM 857 O O . LEU A 1 109 ? 0.824 9.708 -9.838 1.00 91.56 109 LEU A O 1
ATOM 861 N N . THR A 1 110 ? 2.349 10.666 -8.530 1.00 88.62 110 THR A N 1
ATOM 862 C CA . THR A 1 110 ? 1.525 10.564 -7.315 1.00 88.62 110 THR A CA 1
ATOM 863 C C . THR A 1 110 ? 0.319 11.506 -7.286 1.00 88.62 110 THR A C 1
ATOM 865 O O . THR A 1 110 ? -0.487 11.410 -6.360 1.00 88.62 110 THR A O 1
ATOM 868 N N . GLN A 1 111 ? 0.196 12.415 -8.257 1.00 87.94 111 GLN A N 1
ATOM 869 C CA . GLN A 1 111 ? -0.873 13.417 -8.324 1.00 87.94 111 GLN A CA 1
ATOM 870 C C . GLN A 1 111 ? -1.805 13.222 -9.527 1.00 87.94 111 GLN A C 1
ATOM 872 O O . GLN A 1 111 ? -2.990 13.515 -9.436 1.00 87.94 111 GLN A O 1
ATOM 877 N N . VAL A 1 112 ? -1.284 12.748 -10.663 1.00 87.75 112 VAL A N 1
ATOM 878 C CA . VAL A 1 112 ? -2.019 12.755 -11.940 1.00 87.75 112 VAL A CA 1
ATOM 879 C C . VAL A 1 112 ? -2.472 11.363 -12.374 1.00 87.75 112 VAL A C 1
ATOM 881 O O . VAL A 1 112 ? -3.506 11.247 -13.031 1.00 87.75 112 VAL A O 1
ATOM 884 N N . THR A 1 113 ? -1.731 10.298 -12.045 1.00 87.69 113 THR A N 1
ATOM 885 C CA . THR A 1 113 ? -2.128 8.946 -12.465 1.00 87.69 113 THR A CA 1
ATOM 886 C C . THR A 1 113 ? -3.027 8.267 -11.436 1.00 87.69 113 THR A C 1
ATOM 888 O O . THR A 1 113 ? -2.797 8.341 -10.234 1.00 87.69 113 THR A O 1
ATOM 891 N N . ALA A 1 114 ? -4.041 7.551 -11.926 1.00 88.81 114 ALA A N 1
ATOM 892 C CA . ALA A 1 114 ? -4.838 6.632 -11.115 1.00 88.81 114 ALA A CA 1
ATOM 893 C C . ALA A 1 114 ? -4.129 5.280 -10.893 1.00 88.81 114 ALA A C 1
ATOM 895 O O . ALA A 1 114 ? -4.575 4.461 -10.085 1.00 88.81 114 ALA A O 1
ATOM 896 N N . VAL A 1 115 ? -3.041 5.021 -11.628 1.00 93.81 115 VAL A N 1
ATOM 897 C CA . VAL A 1 115 ? -2.238 3.806 -11.478 1.00 93.81 115 VAL A CA 1
ATOM 898 C C . VAL A 1 115 ? -1.389 3.925 -10.207 1.00 93.81 115 VAL A C 1
ATOM 900 O O . VAL A 1 115 ? -0.649 4.901 -10.075 1.00 93.81 115 VAL A O 1
ATOM 903 N N . PRO A 1 116 ? -1.435 2.945 -9.285 1.00 94.69 116 PRO A N 1
ATOM 904 C CA . PRO A 1 116 ? -0.579 2.942 -8.107 1.00 94.69 116 PRO A CA 1
ATOM 905 C C . PRO A 1 116 ? 0.907 3.010 -8.465 1.00 94.69 116 PRO A C 1
ATOM 907 O O . PRO A 1 116 ? 1.357 2.446 -9.468 1.00 94.69 116 PRO A O 1
ATOM 910 N N . VAL A 1 117 ? 1.677 3.666 -7.599 1.00 95.69 117 VAL A N 1
ATOM 911 C CA . VAL A 1 117 ? 3.117 3.863 -7.776 1.00 95.69 117 VAL A CA 1
ATOM 912 C C . VAL A 1 117 ? 3.860 3.170 -6.639 1.00 95.69 117 VAL A C 1
ATOM 914 O O . VAL A 1 117 ? 3.744 3.564 -5.481 1.00 95.69 117 VAL A O 1
ATOM 917 N N . LEU A 1 118 ? 4.653 2.151 -6.966 1.00 96.00 118 LEU A N 1
ATOM 918 C CA . LEU A 1 118 ? 5.590 1.516 -6.046 1.00 96.00 118 LEU A CA 1
ATOM 919 C C . LEU A 1 118 ? 6.935 2.243 -6.113 1.00 96.00 118 LEU A C 1
ATOM 921 O O . LEU A 1 118 ? 7.649 2.173 -7.116 1.00 96.00 118 LEU A O 1
ATOM 925 N N . LEU A 1 119 ? 7.282 2.932 -5.027 1.00 94.25 119 LEU A N 1
ATOM 926 C CA . LEU A 1 119 ? 8.5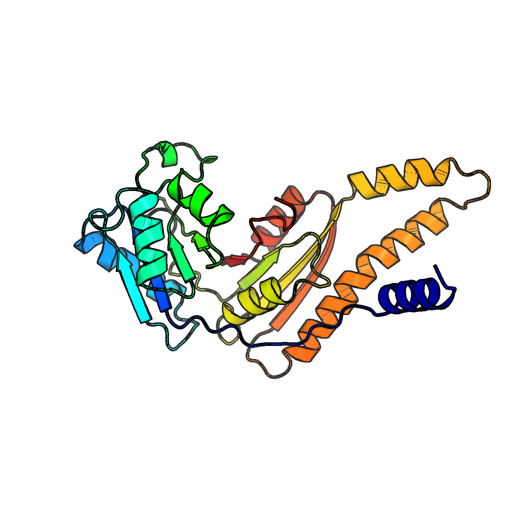73 3.595 -4.882 1.00 94.25 119 LEU A CA 1
ATOM 927 C C . LEU A 1 119 ? 9.582 2.682 -4.196 1.00 94.25 119 LEU A C 1
ATOM 929 O O . LEU A 1 119 ? 9.403 2.276 -3.051 1.00 94.25 119 LEU A O 1
ATOM 933 N N . LEU A 1 120 ? 10.674 2.415 -4.898 1.00 92.81 120 LEU A N 1
ATOM 934 C CA . LEU A 1 120 ? 11.771 1.576 -4.443 1.00 92.81 120 LEU A CA 1
ATOM 935 C C . LEU A 1 120 ? 12.984 2.437 -4.049 1.00 92.81 120 LEU A C 1
ATOM 937 O O . LEU A 1 120 ? 13.104 3.595 -4.479 1.00 92.81 120 LEU A O 1
ATOM 941 N N . PRO A 1 121 ? 13.911 1.899 -3.233 1.00 89.38 121 PRO A N 1
ATOM 942 C CA . PRO A 1 121 ? 15.223 2.507 -3.046 1.00 89.38 121 PRO A CA 1
ATOM 943 C C . PRO A 1 121 ? 15.907 2.767 -4.390 1.00 89.38 121 PRO A C 1
ATOM 945 O O . PRO A 1 121 ? 15.635 2.085 -5.371 1.00 89.38 121 PRO A O 1
ATOM 948 N N . ARG A 1 122 ? 16.804 3.752 -4.453 1.00 87.81 122 ARG A N 1
ATOM 949 C CA . ARG A 1 122 ? 17.571 3.994 -5.678 1.00 87.81 122 ARG A CA 1
ATOM 950 C C . ARG A 1 122 ? 18.597 2.882 -5.934 1.00 87.81 122 ARG A C 1
ATOM 952 O O . ARG A 1 122 ? 19.136 2.352 -4.959 1.00 87.81 122 ARG A O 1
ATOM 959 N N . PRO A 1 123 ? 18.943 2.610 -7.206 1.00 86.69 123 PRO A N 1
ATOM 960 C CA . PRO A 1 123 ? 20.021 1.691 -7.571 1.00 86.69 123 PRO A CA 1
ATOM 961 C C . PRO A 1 123 ? 21.365 2.011 -6.909 1.00 86.69 123 PRO A C 1
ATOM 963 O O . PRO A 1 123 ? 22.078 1.097 -6.505 1.00 86.69 123 PRO A O 1
ATOM 966 N N . GLU A 1 124 ? 21.686 3.297 -6.760 1.00 81.56 124 GLU A N 1
ATOM 967 C CA . GLU A 1 124 ? 22.960 3.788 -6.223 1.00 81.56 124 GLU A CA 1
ATOM 968 C C . GLU A 1 124 ? 22.990 3.880 -4.684 1.00 81.56 124 GLU A C 1
ATOM 970 O O . GLU A 1 124 ? 24.017 4.236 -4.107 1.00 81.56 124 GLU A O 1
ATOM 975 N N . GLY A 1 125 ? 21.869 3.604 -4.007 1.00 72.50 125 GLY A N 1
ATOM 976 C CA . GLY A 1 125 ? 21.767 3.640 -2.546 1.00 72.50 125 GLY A CA 1
ATOM 977 C C . GLY A 1 125 ? 22.094 2.301 -1.875 1.00 72.50 125 GLY A C 1
ATOM 978 O O . GLY A 1 125 ? 22.089 1.249 -2.504 1.00 72.50 125 GLY A O 1
ATOM 979 N N . GLU A 1 126 ? 22.299 2.313 -0.554 1.00 56.53 126 GLU A N 1
ATOM 980 C CA . GLU A 1 126 ? 22.652 1.120 0.245 1.00 56.53 126 GLU A CA 1
ATOM 981 C C . GLU A 1 126 ? 21.481 0.133 0.499 1.00 56.53 126 GLU A C 1
ATOM 983 O O . GLU A 1 126 ? 21.551 -0.722 1.379 1.00 56.53 126 GLU A O 1
ATOM 988 N N . GLY A 1 127 ? 20.387 0.210 -0.264 1.00 64.25 127 GLY A N 1
ATOM 989 C CA . GLY A 1 127 ? 19.181 -0.593 -0.035 1.00 64.25 127 GLY A CA 1
ATOM 990 C C . GLY A 1 127 ? 19.105 -1.857 -0.894 1.00 64.25 127 GLY A C 1
ATOM 991 O O . GLY A 1 127 ? 18.875 -1.772 -2.102 1.00 64.25 127 GLY A O 1
ATOM 992 N N . ARG A 1 128 ? 19.203 -3.036 -0.268 1.00 71.81 128 ARG A N 1
ATOM 993 C CA . ARG A 1 128 ? 18.757 -4.312 -0.857 1.00 71.81 128 ARG A CA 1
ATOM 994 C C . ARG A 1 128 ? 17.314 -4.576 -0.445 1.00 71.81 128 ARG A C 1
ATOM 996 O O . ARG A 1 128 ? 17.065 -5.178 0.592 1.00 71.81 128 ARG A O 1
ATOM 1003 N N . PHE A 1 129 ? 16.372 -4.067 -1.230 1.00 84.50 129 PHE A N 1
ATOM 1004 C CA . PHE A 1 129 ? 14.943 -4.301 -0.995 1.00 84.50 129 PHE A CA 1
ATOM 1005 C C . PHE A 1 129 ? 14.502 -5.658 -1.546 1.00 84.50 129 PHE A C 1
ATOM 1007 O O . PHE A 1 129 ? 13.582 -6.266 -1.028 1.00 84.50 129 PHE A O 1
ATOM 1014 N N . GLU A 1 130 ? 15.176 -6.186 -2.569 1.00 80.69 130 GLU A N 1
ATOM 1015 C CA . GLU A 1 130 ? 14.766 -7.430 -3.224 1.00 80.69 130 GLU A CA 1
ATOM 1016 C C . GLU A 1 130 ? 14.704 -8.637 -2.276 1.00 80.69 130 GLU A C 1
ATOM 1018 O O . GLU A 1 130 ? 13.937 -9.561 -2.517 1.00 80.69 130 GLU A O 1
ATOM 1023 N N . THR A 1 131 ? 15.479 -8.619 -1.187 1.00 77.69 131 THR A N 1
ATOM 1024 C CA . THR A 1 131 ? 15.519 -9.697 -0.192 1.00 77.69 131 THR A CA 1
ATOM 1025 C C . THR A 1 131 ? 14.453 -9.591 0.892 1.00 77.69 131 THR A C 1
ATOM 1027 O O . THR A 1 131 ? 14.269 -10.565 1.614 1.00 77.69 131 THR A O 1
ATOM 1030 N N . SER A 1 132 ? 13.800 -8.435 1.057 1.00 78.69 132 SER A N 1
ATOM 1031 C CA . SER A 1 132 ? 12.729 -8.274 2.051 1.00 78.69 132 SER A CA 1
ATOM 1032 C C . SER A 1 132 ? 11.389 -8.799 1.538 1.00 78.69 132 SER A C 1
ATOM 1034 O O . SER A 1 132 ? 10.556 -9.224 2.327 1.00 78.69 132 SER A O 1
ATOM 1036 N N . GLY A 1 133 ? 11.195 -8.818 0.214 1.00 89.06 133 GLY A N 1
ATOM 1037 C CA . GLY A 1 133 ? 9.943 -9.266 -0.390 1.00 89.06 133 GLY A CA 1
ATOM 1038 C C . GLY A 1 133 ? 8.750 -8.443 0.098 1.00 89.06 133 GLY A C 1
ATOM 1039 O O . GLY A 1 133 ? 8.869 -7.253 0.386 1.00 89.06 133 GLY A O 1
ATOM 1040 N N . THR A 1 134 ? 7.596 -9.092 0.200 1.00 94.50 134 THR A N 1
ATOM 1041 C CA . THR A 1 134 ? 6.321 -8.465 0.574 1.00 94.50 134 THR A CA 1
ATOM 1042 C C . THR A 1 134 ? 5.605 -9.257 1.664 1.00 94.50 134 THR A C 1
ATOM 1044 O O . THR A 1 134 ? 4.386 -9.434 1.645 1.00 94.50 134 THR A O 1
ATOM 1047 N N . ASP A 1 135 ? 6.373 -9.781 2.615 1.00 95.12 135 ASP A N 1
ATOM 1048 C CA . ASP A 1 135 ? 5.846 -10.646 3.668 1.00 95.12 135 ASP A CA 1
ATOM 1049 C C . ASP A 1 135 ? 5.153 -9.832 4.765 1.00 95.12 135 ASP A C 1
ATOM 1051 O O . ASP A 1 135 ? 4.226 -10.324 5.403 1.00 95.12 135 ASP A O 1
ATOM 1055 N N . ARG A 1 136 ? 5.569 -8.580 4.986 1.00 97.00 136 ARG A N 1
ATOM 1056 C CA . ARG A 1 136 ? 5.033 -7.685 6.018 1.00 97.00 136 ARG A CA 1
ATOM 1057 C C . ARG A 1 136 ? 4.626 -6.362 5.380 1.00 97.00 136 ARG A C 1
ATOM 1059 O O . ARG A 1 136 ? 5.435 -5.446 5.231 1.00 97.00 136 ARG A O 1
ATOM 1066 N N . VAL A 1 137 ? 3.353 -6.258 5.010 1.00 97.69 137 VAL A N 1
ATOM 1067 C CA . VAL A 1 137 ? 2.788 -5.078 4.338 1.00 97.69 137 VAL A CA 1
ATOM 1068 C C . VAL A 1 137 ? 1.969 -4.270 5.334 1.00 97.69 137 VAL A C 1
ATOM 1070 O O . VAL A 1 137 ? 1.146 -4.831 6.052 1.00 97.69 137 VAL A O 1
ATOM 1073 N N . MET A 1 138 ? 2.163 -2.954 5.371 1.00 97.81 138 MET A N 1
ATOM 1074 C CA . MET A 1 138 ? 1.396 -2.047 6.223 1.00 97.81 138 MET A CA 1
ATOM 1075 C C . MET A 1 138 ? 0.561 -1.086 5.382 1.00 97.81 138 MET A C 1
ATOM 1077 O O . MET A 1 138 ? 1.108 -0.383 4.536 1.00 97.81 138 MET A O 1
ATOM 1081 N N . ALA A 1 139 ? -0.744 -1.021 5.642 1.00 96.12 139 ALA A N 1
ATOM 1082 C CA . ALA A 1 139 ? -1.617 0.017 5.101 1.00 96.12 139 ALA A CA 1
ATOM 1083 C C . ALA A 1 139 ? -1.719 1.180 6.096 1.00 96.12 139 ALA A C 1
ATOM 1085 O O . ALA A 1 139 ? -2.034 0.973 7.274 1.00 96.12 139 ALA A O 1
ATOM 1086 N N . MET A 1 140 ? -1.444 2.389 5.612 1.00 90.31 140 MET A N 1
ATOM 1087 C CA . MET A 1 140 ? -1.432 3.628 6.382 1.00 90.31 140 MET A CA 1
ATOM 1088 C C . MET A 1 140 ? -2.469 4.605 5.837 1.00 90.31 140 MET A C 1
ATOM 1090 O O . MET A 1 140 ? -2.404 5.000 4.674 1.00 90.31 140 MET A O 1
ATOM 1094 N N . THR A 1 141 ? -3.390 5.016 6.702 1.00 82.56 141 THR A N 1
ATOM 1095 C CA . THR A 1 141 ? -4.415 6.023 6.417 1.00 82.56 141 THR A CA 1
ATOM 1096 C C . THR A 1 141 ? -4.947 6.581 7.738 1.00 82.56 141 THR A C 1
ATOM 1098 O O . THR A 1 141 ? -4.938 5.894 8.760 1.00 82.56 141 THR A O 1
ATOM 1101 N N . ASP A 1 142 ? -5.356 7.843 7.732 1.00 73.69 142 ASP A N 1
ATOM 1102 C CA . ASP A 1 142 ? -6.081 8.508 8.821 1.00 73.69 142 ASP A CA 1
ATOM 1103 C C . ASP A 1 142 ? -7.597 8.225 8.773 1.00 73.69 142 ASP A C 1
ATOM 1105 O O . ASP A 1 142 ? -8.318 8.494 9.734 1.00 73.69 142 ASP A O 1
ATOM 1109 N N . HIS A 1 143 ? -8.070 7.600 7.691 1.00 79.56 143 HIS A N 1
ATOM 1110 C CA . HIS A 1 143 ? -9.463 7.231 7.458 1.00 79.56 143 HIS A CA 1
ATOM 1111 C C . HIS A 1 143 ? -9.587 5.796 6.925 1.00 79.56 143 HIS A C 1
ATOM 1113 O O . HIS A 1 143 ? -10.079 5.555 5.825 1.00 79.56 143 HIS A O 1
ATOM 1119 N N . LEU A 1 144 ? -9.150 4.808 7.716 1.00 82.44 144 LEU A N 1
ATOM 1120 C CA . LEU A 1 144 ? -9.190 3.399 7.297 1.00 82.44 144 LEU A CA 1
ATOM 1121 C C . LEU A 1 144 ? -10.614 2.900 7.024 1.00 82.44 144 LEU A C 1
ATOM 1123 O O . LEU A 1 144 ? -10.856 2.165 6.064 1.00 82.44 144 LEU A O 1
ATOM 1127 N N . ALA A 1 145 ? -11.557 3.303 7.873 1.00 79.69 145 ALA A N 1
ATOM 1128 C CA . ALA A 1 145 ? -12.960 2.957 7.734 1.00 79.69 145 ALA A CA 1
ATOM 1129 C C . ALA A 1 145 ? -13.544 3.599 6.463 1.00 79.69 145 ALA A C 1
ATOM 1131 O O . ALA A 1 145 ? -13.720 4.811 6.390 1.00 79.69 145 ALA A O 1
ATOM 1132 N N . GLY A 1 146 ? -13.859 2.769 5.466 1.00 77.69 146 GLY A N 1
ATOM 1133 C CA . GLY A 1 146 ? -14.372 3.219 4.166 1.00 77.69 146 GLY A CA 1
ATOM 1134 C C . GLY A 1 146 ? -13.341 3.222 3.035 1.00 77.69 146 GLY A C 1
ATOM 1135 O O . GLY A 1 146 ? -13.734 3.348 1.878 1.00 77.69 146 GLY A O 1
ATOM 1136 N N . ASP A 1 147 ? -12.059 2.985 3.324 1.00 85.62 147 ASP A N 1
ATOM 1137 C CA . ASP A 1 147 ? -11.018 2.868 2.300 1.00 85.62 147 ASP A CA 1
ATOM 1138 C C . ASP A 1 147 ? -10.781 1.406 1.900 1.00 85.62 147 ASP A C 1
ATOM 1140 O O . ASP A 1 147 ? -9.787 0.757 2.245 1.00 85.62 147 ASP A O 1
ATOM 1144 N N . ALA A 1 148 ? -11.753 0.841 1.183 1.00 90.06 148 ALA A N 1
ATOM 1145 C CA . ALA A 1 148 ? -11.630 -0.520 0.679 1.00 90.06 148 ALA A CA 1
ATOM 1146 C C . ALA A 1 148 ? -10.485 -0.641 -0.339 1.00 90.06 148 ALA A C 1
ATOM 1148 O O . ALA A 1 148 ? -9.792 -1.655 -0.345 1.00 90.06 148 ALA A O 1
ATOM 1149 N N . GLY A 1 149 ? -10.253 0.388 -1.161 1.00 91.19 149 GLY A N 1
ATOM 1150 C CA . GLY A 1 149 ? -9.256 0.365 -2.233 1.00 91.19 149 GLY A CA 1
ATOM 1151 C C . GLY A 1 149 ? -7.825 0.209 -1.717 1.00 91.19 149 GLY A C 1
ATOM 1152 O O . GLY A 1 149 ? -7.068 -0.609 -2.254 1.00 91.19 149 GLY A O 1
ATOM 1153 N N . LEU A 1 150 ? -7.469 0.926 -0.646 1.00 92.94 150 LEU A N 1
ATOM 1154 C CA . LEU A 1 150 ? -6.171 0.798 0.016 1.00 92.94 150 LEU A CA 1
ATOM 1155 C C . LEU A 1 150 ? -5.985 -0.598 0.615 1.00 92.94 150 LEU A C 1
ATOM 1157 O O . LEU A 1 150 ? -4.959 -1.241 0.384 1.00 92.94 150 LEU A O 1
ATOM 1161 N N . VAL A 1 151 ? -6.992 -1.099 1.338 1.00 95.06 151 VAL A N 1
ATOM 1162 C CA . VAL A 1 151 ? -6.950 -2.433 1.956 1.00 95.06 151 VAL A CA 1
ATOM 1163 C C . VAL A 1 151 ? -6.844 -3.526 0.892 1.00 95.06 151 VAL A C 1
ATOM 1165 O O . VAL A 1 151 ? -6.046 -4.448 1.036 1.00 95.06 151 VAL A O 1
ATOM 1168 N N . GLN A 1 152 ? -7.608 -3.424 -0.198 1.00 94.69 152 GLN A N 1
ATOM 1169 C CA . GLN A 1 152 ? -7.555 -4.364 -1.322 1.00 94.69 152 GLN A CA 1
ATOM 1170 C C . GLN A 1 152 ? -6.176 -4.364 -1.989 1.00 94.69 152 GLN A C 1
ATOM 1172 O O . GLN A 1 152 ? -5.641 -5.437 -2.276 1.00 94.69 152 GLN A O 1
ATOM 1177 N N . ALA A 1 153 ? -5.585 -3.186 -2.213 1.00 94.06 153 ALA A N 1
ATOM 1178 C CA . ALA A 1 153 ? -4.240 -3.072 -2.766 1.00 94.06 153 ALA A CA 1
ATOM 1179 C C . ALA A 1 153 ? -3.200 -3.702 -1.834 1.00 94.06 153 ALA A C 1
ATOM 1181 O O . ALA A 1 153 ? -2.458 -4.580 -2.267 1.00 94.06 153 ALA A O 1
ATOM 1182 N N . ALA A 1 154 ? -3.198 -3.327 -0.553 1.00 96.12 154 ALA A N 1
ATOM 1183 C CA . ALA A 1 154 ? -2.260 -3.855 0.430 1.00 96.12 154 ALA A CA 1
ATOM 1184 C C . ALA A 1 154 ? -2.393 -5.378 0.590 1.00 96.12 154 ALA A C 1
ATOM 1186 O O . ALA A 1 154 ? -1.400 -6.088 0.478 1.00 96.12 154 ALA A O 1
ATOM 1187 N N . ALA A 1 155 ? -3.613 -5.901 0.744 1.00 95.88 155 ALA A N 1
ATOM 1188 C CA . ALA A 1 155 ? -3.863 -7.339 0.866 1.00 95.88 155 ALA A C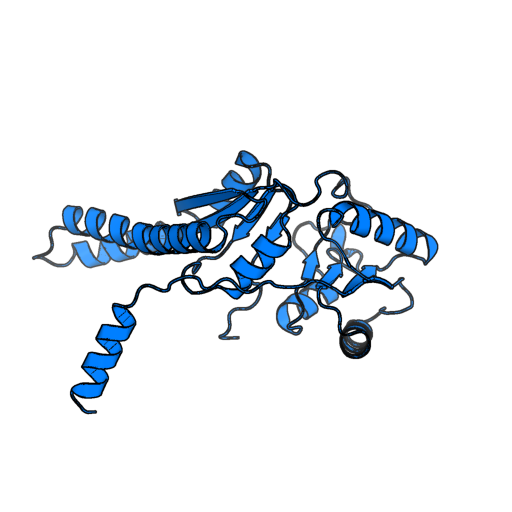A 1
ATOM 1189 C C . ALA A 1 155 ? -3.435 -8.136 -0.377 1.00 95.88 155 ALA A C 1
ATOM 1191 O O . ALA A 1 155 ? -3.072 -9.304 -0.265 1.00 95.88 155 ALA A O 1
ATOM 1192 N N . SER A 1 156 ? -3.494 -7.528 -1.564 1.00 94.94 156 SER A N 1
ATOM 1193 C CA . SER A 1 156 ? -3.092 -8.181 -2.818 1.00 94.94 156 SER A CA 1
ATOM 1194 C C . SER A 1 156 ? -1.581 -8.153 -3.050 1.00 94.94 156 SER A C 1
ATOM 1196 O O . SER A 1 156 ? -1.087 -8.901 -3.889 1.00 94.94 156 SER A O 1
ATOM 1198 N N . LEU A 1 157 ? -0.859 -7.314 -2.303 1.00 95.38 157 LEU A N 1
ATOM 1199 C CA . LEU A 1 157 ? 0.599 -7.241 -2.327 1.00 95.38 157 LEU A CA 1
ATOM 1200 C C . LEU A 1 157 ? 1.253 -8.173 -1.298 1.00 95.38 157 LEU A C 1
ATOM 1202 O O . LEU A 1 157 ? 2.445 -8.410 -1.403 1.00 95.38 157 LEU A O 1
ATOM 1206 N N . VAL A 1 158 ? 0.507 -8.707 -0.326 1.00 95.81 158 VAL A N 1
ATOM 1207 C CA . VAL A 1 158 ? 1.053 -9.596 0.713 1.00 95.81 158 VAL A CA 1
ATOM 1208 C C . VAL A 1 158 ? 1.399 -10.962 0.120 1.00 95.81 158 VAL A C 1
ATOM 1210 O O . VAL A 1 158 ? 0.540 -11.630 -0.463 1.00 95.81 158 VAL A O 1
ATOM 1213 N N . SER A 1 159 ? 2.643 -11.403 0.317 1.00 93.81 159 SER A N 1
ATOM 1214 C CA . SER A 1 159 ? 3.087 -12.762 -0.011 1.00 93.81 159 SER A CA 1
ATOM 1215 C C . SER A 1 159 ? 2.231 -13.819 0.697 1.00 93.81 159 SER A C 1
ATOM 1217 O O . SER A 1 159 ? 1.785 -13.626 1.828 1.00 93.81 159 SER A O 1
ATOM 1219 N N . ALA A 1 160 ? 2.060 -14.993 0.085 1.00 92.56 160 ALA A N 1
ATOM 1220 C CA . ALA A 1 160 ? 1.382 -16.109 0.745 1.00 92.56 160 ALA A CA 1
ATOM 1221 C C . ALA A 1 160 ? 2.082 -16.497 2.067 1.00 92.56 160 ALA A C 1
ATOM 1223 O O . ALA A 1 160 ? 3.270 -16.801 2.090 1.00 92.56 160 ALA A O 1
ATOM 1224 N N . GLY A 1 161 ? 1.324 -16.514 3.163 1.00 93.75 161 GLY A N 1
ATOM 1225 C CA . GLY A 1 161 ? 1.804 -16.738 4.528 1.00 93.75 161 GLY A CA 1
ATOM 1226 C C . GLY A 1 161 ? 2.260 -15.469 5.258 1.00 93.75 161 GLY A C 1
ATOM 1227 O O . GLY A 1 161 ? 2.618 -15.563 6.429 1.00 93.75 161 GLY A O 1
ATOM 1228 N N . GLY A 1 162 ? 2.237 -14.309 4.597 1.00 96.06 162 GLY A N 1
ATOM 1229 C CA . GLY A 1 162 ? 2.627 -13.023 5.168 1.00 96.06 162 GLY A CA 1
ATOM 1230 C C . GLY A 1 162 ? 1.570 -12.385 6.076 1.00 96.06 162 GLY A C 1
ATOM 1231 O O . GLY A 1 162 ? 0.499 -12.941 6.341 1.00 96.06 162 GLY A O 1
ATOM 1232 N N . THR A 1 163 ? 1.872 -11.173 6.533 1.00 98.06 163 THR A N 1
ATOM 1233 C CA . THR A 1 163 ? 1.051 -10.381 7.447 1.00 98.06 163 THR A CA 1
ATOM 1234 C C . THR A 1 163 ? 0.718 -9.019 6.845 1.00 98.06 163 THR A C 1
ATOM 1236 O O . THR A 1 163 ? 1.599 -8.250 6.459 1.00 98.06 163 THR A O 1
ATOM 1239 N N . LEU A 1 164 ? -0.575 -8.705 6.836 1.00 98.06 164 LEU A N 1
ATOM 1240 C CA . LEU A 1 164 ? -1.125 -7.383 6.586 1.00 98.06 164 LEU A CA 1
ATOM 1241 C C . LEU A 1 164 ? -1.322 -6.653 7.917 1.00 98.06 164 LEU A C 1
ATOM 1243 O O . LEU A 1 164 ? -2.145 -7.059 8.736 1.00 98.06 164 LEU A O 1
ATOM 1247 N N . PHE A 1 165 ? -0.603 -5.556 8.112 1.00 98.06 165 PHE A N 1
ATOM 1248 C CA . PHE A 1 165 ? -0.797 -4.634 9.224 1.00 98.06 165 PHE A CA 1
ATOM 1249 C C . PHE A 1 165 ? -1.734 -3.511 8.787 1.00 98.06 165 PHE A C 1
ATOM 1251 O O . PHE A 1 165 ? -1.414 -2.730 7.889 1.00 98.06 165 PHE A O 1
ATOM 1258 N N . LEU A 1 166 ? -2.895 -3.420 9.427 1.00 97.19 166 LEU A N 1
ATOM 1259 C CA . LEU A 1 166 ? -3.833 -2.324 9.234 1.00 97.19 166 LEU A CA 1
ATOM 1260 C C . LEU A 1 166 ? -3.675 -1.336 10.379 1.00 97.19 166 LEU A C 1
ATOM 1262 O O . LEU A 1 166 ? -3.825 -1.695 11.550 1.00 97.19 166 LEU A O 1
ATOM 1266 N N . THR A 1 167 ? -3.343 -0.098 10.030 1.00 94.25 167 THR A N 1
ATOM 1267 C CA . THR A 1 167 ? -3.051 0.943 11.012 1.00 94.25 167 THR A CA 1
ATOM 1268 C C . THR A 1 167 ? -4.106 2.031 10.980 1.00 94.25 167 THR A C 1
ATOM 1270 O O . THR A 1 167 ? -4.591 2.405 9.915 1.00 94.25 167 THR A O 1
ATOM 1273 N N . HIS A 1 168 ? -4.441 2.537 12.163 1.00 92.12 168 HIS A N 1
ATOM 1274 C CA . HIS A 1 168 ? -5.232 3.747 12.331 1.00 92.12 168 HIS A CA 1
ATOM 1275 C C . HIS A 1 168 ? -4.660 4.544 13.497 1.00 92.12 168 HIS A C 1
ATOM 1277 O O . HIS A 1 168 ? -4.585 4.044 14.625 1.00 92.12 168 HIS A O 1
ATOM 1283 N N . VAL A 1 169 ? -4.235 5.775 13.227 1.00 92.31 169 VAL A N 1
ATOM 1284 C CA . VAL A 1 169 ? -3.691 6.671 14.248 1.00 92.31 169 VAL A CA 1
ATOM 1285 C C . VAL A 1 169 ? -4.600 7.880 14.360 1.00 92.31 169 VAL A C 1
ATOM 1287 O O . VAL A 1 169 ? -4.684 8.675 13.440 1.00 92.31 169 VAL A O 1
ATOM 1290 N N . GLU A 1 170 ? -5.264 8.022 15.500 1.00 91.31 170 GLU A N 1
ATOM 1291 C CA . GLU A 1 170 ? -6.037 9.218 15.827 1.00 91.31 170 GLU A CA 1
ATOM 1292 C C . GLU A 1 170 ? -5.111 10.339 16.315 1.00 91.31 170 GLU A C 1
ATOM 1294 O O . GLU A 1 170 ? -4.268 10.116 17.195 1.00 91.31 170 GLU A O 1
ATOM 1299 N N . ASP A 1 171 ? -5.282 11.555 15.790 1.00 91.25 171 ASP A N 1
ATOM 1300 C CA . ASP A 1 171 ? -4.437 12.693 16.163 1.00 91.25 171 ASP A CA 1
ATOM 1301 C C . ASP A 1 171 ? -4.716 13.155 17.599 1.00 91.25 171 ASP A C 1
ATOM 1303 O O . ASP A 1 171 ? -5.749 13.755 17.918 1.00 91.25 171 ASP A O 1
ATOM 1307 N N . GLU A 1 172 ? -3.749 12.906 18.480 1.00 92.00 172 GLU A N 1
ATOM 1308 C CA . GLU A 1 172 ? -3.864 13.240 19.899 1.00 92.00 172 GLU A CA 1
ATOM 1309 C C . GLU A 1 172 ? -3.943 14.758 20.142 1.00 92.00 172 GLU A C 1
ATOM 1311 O O . GLU A 1 172 ? -4.662 15.204 21.037 1.00 92.00 172 GLU A O 1
ATOM 1316 N N . ALA A 1 173 ? -3.282 15.582 19.323 1.00 92.38 173 ALA A N 1
ATOM 1317 C CA . ALA A 1 173 ? -3.326 17.035 19.480 1.00 92.38 173 ALA A CA 1
ATOM 1318 C C . ALA A 1 173 ? -4.692 17.605 19.072 1.00 92.38 173 ALA A C 1
ATOM 1320 O O . ALA A 1 173 ? -5.209 18.523 19.719 1.00 92.38 173 ALA A O 1
ATOM 1321 N N . VAL A 1 174 ? -5.302 17.056 18.018 1.00 91.69 174 VAL A N 1
ATOM 1322 C CA . VAL A 1 174 ? -6.674 17.392 17.615 1.00 91.69 174 VAL A CA 1
ATOM 1323 C C . VAL A 1 174 ? -7.671 16.961 18.689 1.00 91.69 174 VAL A C 1
ATOM 1325 O O . VAL A 1 174 ? -8.535 17.758 19.067 1.00 91.69 174 VAL A O 1
ATOM 1328 N N . PHE A 1 175 ? -7.523 15.748 19.225 1.00 93.31 175 PHE A N 1
ATOM 1329 C CA . PHE A 1 175 ? -8.358 15.242 20.312 1.00 93.31 175 PHE A CA 1
ATOM 1330 C C . PHE A 1 175 ? -8.297 16.150 21.549 1.00 93.31 175 PHE A C 1
ATOM 1332 O O . PHE A 1 175 ? -9.332 16.615 22.034 1.00 93.31 175 PHE A O 1
ATOM 1339 N N . GLU A 1 176 ? -7.094 16.488 22.017 1.00 94.50 176 GLU A N 1
ATOM 1340 C CA . GLU A 1 176 ? -6.911 17.348 23.190 1.00 94.50 176 GLU A CA 1
ATOM 1341 C C . GLU A 1 176 ? -7.446 18.768 22.964 1.00 94.50 176 GLU A C 1
ATOM 1343 O O . GLU A 1 176 ? -8.042 19.366 23.867 1.00 94.50 176 GLU A O 1
ATOM 1348 N N . ARG A 1 177 ? -7.345 19.298 21.738 1.00 94.06 177 ARG A N 1
ATOM 1349 C CA . ARG A 1 177 ? -7.976 20.576 21.377 1.00 94.06 177 ARG A CA 1
ATOM 1350 C C . ARG A 1 177 ? -9.497 20.521 21.538 1.00 94.06 177 ARG A C 1
ATOM 1352 O O . ARG A 1 177 ? -10.074 21.462 22.085 1.00 94.06 177 ARG A O 1
ATOM 1359 N N . TYR A 1 178 ? -10.152 19.450 21.083 1.00 93.00 178 TYR A N 1
ATOM 1360 C CA . TYR A 1 178 ? -11.599 19.287 21.256 1.00 93.00 178 TYR A CA 1
ATOM 1361 C C . TYR A 1 178 ? -11.985 19.102 22.721 1.00 93.00 178 TYR A C 1
ATOM 1363 O O . TYR A 1 178 ? -12.928 19.749 23.179 1.00 93.00 178 TYR A O 1
ATOM 1371 N N . MET A 1 179 ? -11.224 18.315 23.482 1.00 94.00 179 MET A N 1
ATOM 1372 C CA . MET A 1 179 ? -11.468 18.152 24.916 1.00 94.00 179 MET A CA 1
ATOM 1373 C C . MET A 1 179 ? -11.339 19.473 25.679 1.00 94.00 179 MET A C 1
ATOM 1375 O O . MET A 1 179 ? -12.154 19.757 26.555 1.00 94.00 179 MET A O 1
ATOM 1379 N N . GLY A 1 180 ? -10.394 20.332 25.291 1.00 92.75 180 GLY A N 1
ATOM 1380 C CA . GLY A 1 180 ? -10.263 21.681 25.842 1.00 92.75 180 GLY A CA 1
ATOM 1381 C C . GLY A 1 180 ? -11.449 22.609 25.540 1.00 92.75 180 GLY A C 1
ATOM 1382 O O . GLY A 1 180 ? -11.697 23.547 26.298 1.00 92.75 180 GLY A O 1
ATOM 1383 N N . LEU A 1 181 ? -12.195 22.374 24.455 1.00 93.81 181 LEU A N 1
ATOM 1384 C CA . LEU A 1 181 ? -13.439 23.097 24.154 1.00 93.81 181 LEU A CA 1
ATOM 1385 C C . LEU A 1 181 ? -14.627 22.511 24.919 1.00 93.81 181 LEU A C 1
ATOM 1387 O O . LEU A 1 181 ? -15.390 23.266 25.518 1.00 93.81 181 LEU A O 1
ATOM 1391 N N . ILE A 1 182 ? -14.753 21.183 24.932 1.00 91.25 182 ILE A N 1
ATOM 1392 C CA . ILE A 1 182 ? -15.810 20.461 25.651 1.00 91.25 182 ILE A CA 1
ATOM 1393 C C . ILE A 1 182 ? -15.754 20.785 27.145 1.00 91.25 182 ILE A C 1
ATOM 1395 O O . ILE A 1 182 ? -16.790 21.052 27.744 1.00 91.25 182 ILE A O 1
ATOM 1399 N N . GLY A 1 183 ? -14.556 20.868 27.728 1.00 91.56 183 GLY A N 1
ATOM 1400 C CA . GLY A 1 183 ? -14.387 21.188 29.146 1.00 91.56 183 GLY A CA 1
ATOM 1401 C C . GLY A 1 183 ? -14.775 22.609 29.556 1.00 91.56 183 GLY A C 1
ATOM 1402 O O . GLY A 1 183 ? -14.811 22.912 30.743 1.00 91.56 183 GLY A O 1
ATOM 1403 N N . LYS A 1 184 ? -15.091 23.495 28.602 1.00 93.38 184 LYS A N 1
ATOM 1404 C CA . LYS A 1 184 ? -15.663 24.822 28.896 1.00 93.38 184 LYS A CA 1
ATOM 1405 C C . LYS A 1 184 ? -17.184 24.788 29.042 1.00 93.38 184 LYS A C 1
ATOM 1407 O O . LYS A 1 184 ? -17.772 25.805 29.405 1.00 93.38 184 LYS A O 1
ATOM 1412 N N . LEU A 1 185 ? -17.824 23.661 28.729 1.00 91.94 185 LEU A N 1
ATOM 1413 C CA . LEU A 1 185 ? -19.262 23.489 28.878 1.00 91.94 185 LEU A CA 1
ATOM 1414 C C . LEU A 1 185 ? -19.576 23.171 30.351 1.00 91.94 185 LEU A C 1
ATOM 1416 O O . LEU A 1 185 ? -19.085 22.167 30.862 1.00 91.94 185 LEU A O 1
ATOM 1420 N N . PRO A 1 186 ? -20.382 23.999 31.041 1.00 84.62 186 PRO A N 1
ATOM 1421 C CA . PRO A 1 186 ? -20.562 23.909 32.493 1.00 84.62 186 PRO A CA 1
ATOM 1422 C C . PRO A 1 186 ? -21.246 22.615 32.959 1.00 84.62 186 PRO A C 1
ATOM 1424 O O . PRO A 1 186 ? -21.026 22.190 34.088 1.00 84.62 186 PRO A O 1
ATOM 1427 N N . ASP A 1 187 ? -22.030 21.976 32.088 1.00 90.69 187 ASP A N 1
ATOM 1428 C CA . ASP A 1 187 ? -22.836 20.795 32.418 1.00 90.69 187 ASP A CA 1
ATOM 1429 C C . ASP A 1 187 ? -22.235 19.477 31.892 1.00 90.69 187 ASP A C 1
ATOM 1431 O O . ASP A 1 187 ? -22.909 18.446 31.878 1.00 90.69 187 ASP A O 1
ATOM 1435 N N . VAL A 1 188 ? -20.979 19.489 31.425 1.00 88.12 188 VAL A N 1
ATOM 1436 C CA . VAL A 1 188 ? -20.317 18.295 30.879 1.00 88.12 188 VAL A CA 1
ATOM 1437 C C . VAL A 1 188 ? -19.259 17.771 31.843 1.00 88.12 188 VAL A C 1
ATOM 1439 O O . VAL A 1 188 ? -18.258 18.433 32.119 1.00 88.12 188 VAL A O 1
ATOM 1442 N N . ASP A 1 189 ? -19.429 16.523 32.282 1.00 92.31 189 ASP A N 1
ATOM 1443 C CA . ASP A 1 189 ? -18.340 15.766 32.897 1.00 92.31 189 ASP A CA 1
ATOM 1444 C C . ASP A 1 189 ? -17.272 15.471 31.836 1.00 92.31 189 ASP A C 1
ATOM 1446 O O . ASP A 1 189 ? -17.410 14.584 30.987 1.00 92.31 189 ASP A O 1
ATOM 1450 N N . THR A 1 190 ? -16.209 16.267 31.880 1.00 90.50 190 THR A N 1
ATOM 1451 C CA . THR A 1 190 ? -15.145 16.262 30.876 1.00 90.50 190 THR A CA 1
ATOM 1452 C C . THR A 1 190 ? -14.340 14.968 30.897 1.00 90.50 190 THR A C 1
ATOM 1454 O O . THR A 1 190 ? -13.921 14.510 29.838 1.00 90.50 190 THR A O 1
ATOM 1457 N N . GLU A 1 191 ? -14.154 14.343 32.060 1.00 91.44 191 GLU A N 1
ATOM 1458 C CA . GLU A 1 191 ? -13.381 13.102 32.162 1.00 91.44 191 GLU A CA 1
ATOM 1459 C C . GLU A 1 191 ? -14.175 11.918 31.611 1.00 91.44 191 GLU A C 1
ATOM 1461 O O . GLU A 1 191 ? -13.658 11.134 30.809 1.00 91.44 191 GLU A O 1
ATOM 1466 N N . THR A 1 192 ? -15.468 11.846 31.937 1.00 92.06 192 THR A N 1
ATOM 1467 C CA . THR A 1 192 ? -16.368 10.855 31.334 1.00 92.06 192 THR A CA 1
ATOM 1468 C C . THR A 1 192 ? -16.476 11.055 29.818 1.00 92.06 192 THR A C 1
ATOM 1470 O O . THR A 1 192 ? -16.387 10.087 29.057 1.00 92.06 192 THR A O 1
ATOM 1473 N N . ALA A 1 193 ? -16.601 12.304 29.354 1.00 90.75 193 ALA A N 1
ATOM 1474 C CA . ALA A 1 193 ? -16.618 12.622 27.928 1.00 90.75 193 ALA A CA 1
ATOM 1475 C C . ALA A 1 193 ? -15.304 12.228 27.235 1.00 90.75 193 ALA A C 1
ATOM 1477 O O . ALA A 1 193 ? -15.347 11.621 26.164 1.00 90.75 193 ALA A O 1
ATOM 1478 N N . ARG A 1 194 ? -14.147 12.499 27.859 1.00 93.81 194 ARG A N 1
ATOM 1479 C CA . ARG A 1 194 ? -12.819 12.131 27.344 1.00 93.81 194 ARG A CA 1
ATOM 1480 C C . ARG A 1 194 ? -12.719 10.628 27.127 1.00 93.81 194 ARG A C 1
ATOM 1482 O O . ARG A 1 194 ? -12.384 10.188 26.028 1.00 93.81 194 ARG A O 1
ATOM 1489 N N . ALA A 1 195 ? -13.023 9.844 28.159 1.00 93.19 195 ALA A N 1
ATOM 1490 C CA . ALA A 1 195 ? -12.948 8.389 28.093 1.00 93.19 195 ALA A CA 1
ATOM 1491 C C . ALA A 1 195 ? -13.913 7.820 27.040 1.00 93.19 195 ALA A C 1
ATOM 1493 O O . ALA A 1 195 ? -13.521 6.977 26.231 1.00 93.19 195 ALA A O 1
ATOM 1494 N N . GLY A 1 196 ? -15.155 8.315 27.011 1.00 92.12 196 GLY A N 1
ATOM 1495 C CA . GLY A 1 196 ? -16.178 7.866 26.068 1.00 92.12 196 GLY A CA 1
ATOM 1496 C C . GLY A 1 196 ? -15.844 8.190 24.611 1.00 92.12 196 GLY A C 1
ATOM 1497 O O . GLY A 1 196 ? -15.958 7.315 23.751 1.00 92.12 196 GLY A O 1
ATOM 1498 N N . LEU A 1 197 ? -15.398 9.417 24.327 1.00 91.06 197 LEU A N 1
ATOM 1499 C CA . LEU A 1 197 ? -15.006 9.834 22.978 1.00 91.06 197 LEU A CA 1
ATOM 1500 C C . LEU A 1 197 ? -13.772 9.076 22.501 1.00 91.06 197 LEU A C 1
ATOM 1502 O O . LEU A 1 197 ? -13.805 8.521 21.407 1.00 91.06 197 LEU A O 1
ATOM 1506 N N . ARG A 1 198 ? -12.733 8.962 23.338 1.00 93.19 198 ARG A N 1
ATOM 1507 C CA . ARG A 1 198 ? -11.528 8.191 23.007 1.00 93.19 198 ARG A CA 1
ATOM 1508 C C . ARG A 1 198 ? -11.858 6.741 22.674 1.00 93.19 198 ARG A C 1
ATOM 1510 O O . ARG A 1 198 ? -11.440 6.241 21.635 1.00 93.19 198 ARG A O 1
ATOM 1517 N N . ALA A 1 199 ? -12.633 6.074 23.530 1.00 92.12 199 ALA A N 1
ATOM 1518 C CA . ALA A 1 199 ? -13.045 4.696 23.288 1.00 92.12 199 ALA A CA 1
ATOM 1519 C C . ALA A 1 199 ? -13.863 4.566 21.996 1.00 92.12 199 ALA A C 1
ATOM 1521 O O . ALA A 1 199 ? -13.700 3.596 21.263 1.00 92.12 199 ALA A O 1
ATOM 1522 N N . ARG A 1 200 ? -14.728 5.542 21.694 1.00 89.12 200 ARG A N 1
ATOM 1523 C CA . ARG A 1 200 ? -15.546 5.528 20.478 1.00 89.12 200 ARG A CA 1
ATOM 1524 C C . ARG A 1 200 ? -14.719 5.738 19.209 1.00 89.12 200 ARG A C 1
ATOM 1526 O O . ARG A 1 200 ? -14.920 4.979 18.269 1.00 89.12 200 ARG A O 1
ATOM 1533 N N . MET A 1 201 ? -13.797 6.703 19.210 1.00 89.88 201 MET A N 1
ATOM 1534 C CA . MET A 1 201 ? -12.912 6.994 18.074 1.00 89.88 201 MET A CA 1
ATOM 1535 C C . MET A 1 201 ? -12.042 5.790 17.716 1.00 89.88 201 MET A C 1
ATOM 1537 O O . MET A 1 201 ? -11.915 5.463 16.550 1.00 89.88 201 MET A O 1
ATOM 1541 N N . LEU A 1 202 ? -11.516 5.068 18.711 1.00 91.81 202 LEU A N 1
ATOM 1542 C CA . LEU A 1 202 ? -10.697 3.875 18.459 1.00 91.81 202 LEU A CA 1
ATOM 1543 C C . LEU A 1 202 ? -11.528 2.627 18.126 1.00 91.81 202 LEU A C 1
ATOM 1545 O O . LEU A 1 202 ? -11.028 1.697 17.499 1.00 91.81 202 LEU A O 1
ATOM 1549 N N . ARG A 1 203 ? -12.798 2.577 18.537 1.00 91.44 203 ARG A N 1
ATOM 1550 C CA . ARG A 1 203 ? -13.654 1.412 18.289 1.00 91.44 203 ARG A CA 1
ATOM 1551 C C . ARG A 1 203 ? -14.069 1.285 16.829 1.00 91.44 203 ARG A C 1
ATOM 1553 O O . ARG A 1 203 ? -14.119 0.174 16.323 1.00 91.44 203 ARG A O 1
ATOM 1560 N N . GLU A 1 204 ? -14.397 2.387 16.168 1.00 88.00 204 GLU A N 1
ATOM 1561 C CA . GLU A 1 204 ? -14.815 2.372 14.762 1.00 88.00 204 GLU A CA 1
ATOM 1562 C C . GLU A 1 204 ? -13.774 1.752 13.804 1.00 88.00 204 GLU A C 1
ATOM 1564 O O . GLU A 1 204 ? -14.122 0.791 13.114 1.00 88.00 204 GLU A O 1
ATOM 1569 N N . PRO A 1 205 ? -12.501 2.193 13.788 1.00 90.69 205 PRO A N 1
ATOM 1570 C CA . PRO A 1 205 ? -11.466 1.570 12.967 1.00 90.69 205 PRO A CA 1
ATOM 1571 C C . PRO A 1 205 ? -11.154 0.134 13.408 1.00 90.69 205 PRO A C 1
ATOM 1573 O O . PRO A 1 205 ? -10.887 -0.709 12.555 1.00 90.69 205 PRO A O 1
ATOM 1576 N N . ALA A 1 206 ? -11.238 -0.184 14.706 1.00 92.75 206 ALA A N 1
ATOM 1577 C CA . ALA A 1 206 ? -11.065 -1.557 15.188 1.00 92.75 206 ALA A CA 1
ATOM 1578 C C . ALA A 1 206 ? -12.163 -2.498 14.655 1.00 92.75 206 ALA A C 1
ATOM 1580 O O . ALA A 1 206 ? -11.850 -3.541 14.085 1.00 92.75 206 ALA A O 1
ATOM 1581 N N . ASP A 1 207 ? -13.434 -2.094 14.755 1.00 92.94 207 ASP A N 1
ATOM 1582 C CA . ASP A 1 207 ? -14.573 -2.852 14.224 1.00 92.94 207 ASP A CA 1
ATOM 1583 C C . ASP A 1 207 ? -14.456 -3.021 12.689 1.00 92.94 207 ASP A C 1
ATOM 1585 O O . ASP A 1 207 ? -14.792 -4.076 12.145 1.00 92.94 207 ASP A O 1
ATOM 1589 N N . TYR A 1 208 ? -13.950 -2.005 11.975 1.00 92.88 208 TYR A N 1
ATOM 1590 C CA . TYR A 1 208 ? -13.688 -2.102 10.537 1.00 92.88 208 TYR A CA 1
ATOM 1591 C C . TYR A 1 208 ? -12.581 -3.118 10.223 1.00 92.88 208 TYR A C 1
ATOM 1593 O O . TYR A 1 208 ? -12.777 -3.976 9.361 1.00 92.88 208 TYR A O 1
ATOM 1601 N N . ILE A 1 209 ? -11.452 -3.088 10.938 1.00 94.88 209 ILE A N 1
ATOM 1602 C CA . ILE A 1 209 ? -10.365 -4.069 10.773 1.00 94.88 209 ILE A CA 1
ATOM 1603 C C . ILE A 1 209 ? -10.850 -5.490 11.073 1.00 94.88 209 ILE A C 1
ATOM 1605 O O . ILE A 1 209 ? -10.494 -6.424 10.354 1.00 94.88 209 ILE A O 1
ATOM 1609 N N . ASP A 1 210 ? -11.708 -5.667 12.076 1.00 95.25 210 ASP A N 1
ATOM 1610 C CA . ASP A 1 210 ? -12.320 -6.966 12.356 1.00 95.25 210 ASP A CA 1
ATOM 1611 C C . ASP A 1 210 ? -13.173 -7.452 11.175 1.00 95.25 210 ASP A C 1
ATOM 1613 O O . ASP A 1 210 ? -13.114 -8.632 10.816 1.00 95.25 210 ASP A O 1
ATOM 1617 N N . SER A 1 211 ? -13.895 -6.548 10.500 1.00 95.19 211 SER A N 1
ATOM 1618 C CA . SER A 1 211 ? -14.611 -6.884 9.262 1.00 95.19 211 SER A CA 1
ATOM 1619 C C . SER A 1 211 ? -13.669 -7.263 8.112 1.00 95.19 211 SER A C 1
ATOM 1621 O O . SER A 1 211 ? -13.974 -8.184 7.354 1.00 95.19 211 SER A O 1
ATOM 1623 N N . VAL A 1 212 ? -12.491 -6.631 8.017 1.00 95.56 212 VAL A N 1
ATOM 1624 C CA . VAL A 1 212 ? -11.453 -7.017 7.048 1.00 95.56 212 VAL A CA 1
ATOM 1625 C C . VAL A 1 212 ? -10.927 -8.415 7.354 1.00 95.56 212 VAL A C 1
ATOM 1627 O O . VAL A 1 212 ? -10.835 -9.244 6.450 1.00 95.56 212 VAL A O 1
ATOM 1630 N N . ARG A 1 213 ? -10.622 -8.706 8.623 1.00 96.38 213 ARG A N 1
ATOM 1631 C CA . ARG A 1 213 ? -10.144 -10.027 9.047 1.00 96.38 213 ARG A CA 1
ATOM 1632 C C . ARG A 1 213 ? -11.155 -11.118 8.698 1.00 96.38 213 ARG A C 1
ATOM 1634 O O . ARG A 1 213 ? -10.759 -12.142 8.155 1.00 96.38 213 ARG A O 1
ATOM 1641 N N . ALA A 1 214 ? -12.441 -10.875 8.951 1.00 95.88 214 ALA A N 1
ATOM 1642 C CA . ALA A 1 214 ? -13.512 -11.800 8.589 1.00 95.88 214 ALA A CA 1
ATOM 1643 C C . ALA A 1 214 ? -13.622 -11.999 7.066 1.00 95.88 214 ALA A C 1
ATOM 1645 O O . ALA A 1 214 ? -13.759 -13.121 6.592 1.00 95.88 214 ALA A O 1
ATOM 1646 N N . ALA A 1 215 ? -13.522 -10.927 6.276 1.00 95.62 215 ALA A N 1
ATOM 1647 C CA . ALA A 1 215 ? -13.619 -11.013 4.818 1.00 95.62 215 ALA A CA 1
ATOM 1648 C C . ALA A 1 215 ? -12.400 -11.679 4.149 1.00 95.62 215 ALA A C 1
ATOM 1650 O O . ALA A 1 215 ? -12.514 -12.185 3.033 1.00 95.62 215 ALA A O 1
ATOM 1651 N N . LEU A 1 216 ? -11.233 -11.654 4.803 1.00 95.44 216 LEU A N 1
ATOM 1652 C CA . LEU A 1 216 ? -9.998 -12.291 4.332 1.00 95.44 216 LEU A CA 1
ATOM 1653 C C . LEU A 1 216 ? -9.771 -13.684 4.944 1.00 95.44 216 LEU A C 1
ATOM 1655 O O . LEU A 1 216 ? -8.740 -14.303 4.675 1.00 95.44 216 LEU A O 1
ATOM 1659 N N . GLU A 1 217 ? -10.716 -14.198 5.735 1.00 94.56 217 GLU A N 1
ATOM 1660 C CA . GLU A 1 217 ? -10.630 -15.533 6.324 1.00 94.56 217 GLU A CA 1
ATOM 1661 C C . GLU A 1 217 ? -10.452 -16.608 5.234 1.00 94.56 217 GLU A C 1
ATOM 1663 O O . GLU A 1 217 ? -11.101 -16.593 4.188 1.00 94.56 217 GLU A O 1
ATOM 1668 N N . GLY A 1 218 ? -9.517 -17.537 5.451 1.00 91.12 218 GLY A N 1
ATOM 1669 C CA . GLY A 1 218 ? -9.178 -18.588 4.485 1.00 91.12 218 GLY A CA 1
ATOM 1670 C C . GLY A 1 218 ? -8.193 -18.173 3.384 1.00 91.12 218 GLY A C 1
ATOM 1671 O O . GLY A 1 218 ? -7.712 -19.044 2.655 1.00 91.12 218 GLY A O 1
ATOM 1672 N N . ARG A 1 219 ? -7.826 -16.888 3.271 1.00 92.81 219 ARG A N 1
ATOM 1673 C CA . ARG A 1 219 ? -6.671 -16.481 2.455 1.00 92.81 219 ARG A CA 1
ATOM 1674 C C . ARG A 1 219 ? -5.362 -16.821 3.179 1.00 92.81 219 ARG A C 1
ATOM 1676 O O . ARG A 1 219 ? -5.324 -16.834 4.407 1.00 92.81 219 ARG A O 1
ATOM 1683 N N . PRO A 1 220 ? -4.265 -17.074 2.443 1.00 94.25 220 PRO A N 1
ATOM 1684 C CA . PRO A 1 220 ? -2.968 -17.361 3.043 1.00 94.25 220 PRO A CA 1
ATOM 1685 C C . PRO A 1 220 ? -2.298 -16.059 3.507 1.00 94.25 220 PRO A C 1
ATOM 1687 O O . PRO A 1 220 ? -1.272 -15.677 2.963 1.00 94.25 220 PRO A O 1
ATOM 1690 N N . LEU A 1 221 ? -2.892 -15.343 4.460 1.00 95.56 221 LEU A N 1
ATOM 1691 C CA . LEU A 1 221 ? -2.299 -14.169 5.103 1.00 95.56 221 LEU A CA 1
ATOM 1692 C C . LEU A 1 221 ? -2.885 -13.974 6.503 1.00 95.56 221 LEU A C 1
ATOM 1694 O O . LEU A 1 221 ? -3.980 -14.450 6.799 1.00 95.56 221 LEU A O 1
ATOM 1698 N N . THR A 1 222 ? -2.173 -13.234 7.346 1.00 97.69 222 THR A N 1
ATOM 1699 C CA . THR A 1 222 ? -2.642 -12.807 8.673 1.00 97.69 222 THR A CA 1
ATOM 1700 C C . THR A 1 222 ? -2.997 -11.323 8.652 1.00 97.69 222 THR A C 1
ATOM 1702 O O . THR A 1 222 ? -2.311 -10.547 7.994 1.00 97.69 222 THR A O 1
ATOM 1705 N N . VAL A 1 223 ? -4.043 -10.912 9.376 1.00 97.94 223 VAL A N 1
ATOM 1706 C CA . VAL A 1 223 ? -4.429 -9.496 9.522 1.00 97.94 223 VAL A CA 1
ATOM 1707 C C . VAL A 1 223 ? -4.223 -9.040 10.964 1.00 97.94 223 VAL A C 1
ATOM 1709 O O . VAL A 1 223 ? -4.931 -9.494 11.872 1.00 97.94 223 VAL A O 1
ATOM 1712 N N . GLU A 1 224 ? -3.295 -8.105 11.151 1.00 97.62 224 GLU A N 1
ATOM 1713 C CA . GLU A 1 224 ? -2.957 -7.479 12.431 1.00 97.62 224 GLU A CA 1
ATOM 1714 C C . GLU A 1 224 ? -3.477 -6.040 12.493 1.00 97.62 224 GLU A C 1
ATOM 1716 O O . GLU A 1 224 ? -3.475 -5.320 11.492 1.00 97.62 224 GLU A O 1
ATOM 1721 N N . ALA A 1 225 ? -3.927 -5.625 13.678 1.00 95.56 225 ALA A N 1
ATOM 1722 C CA . ALA A 1 225 ? -4.534 -4.318 13.910 1.00 95.56 225 ALA A CA 1
ATOM 1723 C C . ALA A 1 225 ? -3.643 -3.454 14.809 1.00 95.56 225 ALA A C 1
ATOM 1725 O O . ALA A 1 225 ? -3.286 -3.867 15.909 1.00 95.56 225 ALA A O 1
ATOM 1726 N N . GLU A 1 226 ? -3.352 -2.229 14.381 1.00 95.19 226 GLU A N 1
ATOM 1727 C CA . GLU A 1 226 ? -2.608 -1.238 15.164 1.00 95.19 226 GLU A CA 1
ATOM 1728 C C . GLU A 1 226 ? -3.428 0.056 15.221 1.00 95.19 226 GLU A C 1
ATOM 1730 O O . GLU A 1 226 ? -3.318 0.934 14.365 1.00 95.19 226 GLU A O 1
ATOM 1735 N N . VAL A 1 227 ? -4.300 0.137 16.229 1.00 93.81 227 VAL A N 1
ATOM 1736 C CA . VAL A 1 227 ? -5.245 1.243 16.431 1.00 93.81 227 VAL A CA 1
ATOM 1737 C C . VAL A 1 227 ? -4.860 2.008 17.691 1.00 93.81 227 VAL A C 1
ATOM 1739 O O . VAL A 1 227 ? -4.931 1.472 18.798 1.00 93.81 227 VAL A O 1
ATOM 1742 N N . THR A 1 228 ? -4.435 3.262 17.544 1.00 93.00 228 THR A N 1
ATOM 1743 C CA . THR A 1 228 ? -3.943 4.064 18.674 1.00 93.00 228 THR A CA 1
ATOM 1744 C C . THR A 1 228 ? -4.206 5.554 18.491 1.00 93.00 228 THR A C 1
ATOM 1746 O O . THR A 1 228 ? -4.522 6.017 17.404 1.00 93.00 228 THR A O 1
ATOM 1749 N N . MET A 1 229 ? -4.043 6.319 19.570 1.00 92.25 229 MET A N 1
ATOM 1750 C CA . MET A 1 229 ? -3.852 7.769 19.499 1.00 92.25 229 MET A CA 1
ATOM 1751 C C . MET A 1 229 ? -2.361 8.103 19.463 1.00 92.25 229 MET A C 1
ATOM 1753 O O . MET A 1 229 ? -1.551 7.370 20.039 1.00 92.25 229 MET A O 1
ATOM 1757 N N . GLY A 1 230 ? -2.006 9.212 18.820 1.00 92.75 230 GLY A N 1
ATOM 1758 C CA . GLY A 1 230 ? -0.675 9.802 18.917 1.00 92.75 230 GLY A CA 1
ATOM 1759 C C . GLY A 1 230 ? -0.361 10.763 17.776 1.00 92.75 230 GLY A C 1
ATOM 1760 O O . GLY A 1 230 ? -1.215 11.120 16.970 1.00 92.75 230 GLY A O 1
ATOM 1761 N N . HIS A 1 231 ? 0.900 11.182 17.689 1.00 91.25 231 HIS A N 1
ATOM 1762 C CA . HIS A 1 231 ? 1.383 11.944 16.541 1.00 91.25 231 HIS A CA 1
ATOM 1763 C C . HIS A 1 231 ? 1.668 11.003 15.366 1.00 91.25 231 HIS A C 1
ATOM 1765 O O . HIS A 1 231 ? 2.627 10.233 15.411 1.00 91.25 231 HIS A O 1
ATOM 1771 N N . HIS A 1 232 ? 0.879 11.111 14.295 1.00 88.75 232 HIS A N 1
ATOM 1772 C CA . HIS A 1 232 ? 0.946 10.271 13.094 1.00 88.75 232 HIS A CA 1
ATOM 1773 C C . HIS A 1 232 ? 2.367 9.854 12.684 1.00 88.75 232 HIS A C 1
ATOM 1775 O O . HIS A 1 232 ? 2.719 8.677 12.733 1.00 88.75 232 HIS A O 1
ATOM 1781 N N . LEU A 1 233 ? 3.231 10.819 12.343 1.00 89.31 233 LEU A N 1
ATOM 1782 C CA . LEU A 1 233 ? 4.565 10.520 11.817 1.00 89.31 233 LEU A CA 1
ATOM 1783 C C . LEU A 1 233 ? 5.453 9.758 12.813 1.00 89.31 233 LEU A C 1
ATOM 1785 O O . LEU A 1 233 ? 6.234 8.899 12.402 1.00 89.31 233 LEU A O 1
ATOM 1789 N N . SER A 1 234 ? 5.381 10.067 14.111 1.00 92.75 234 SER A N 1
ATOM 1790 C CA . SER A 1 234 ? 6.206 9.370 15.102 1.00 92.75 234 SER A CA 1
ATOM 1791 C C . SER A 1 234 ? 5.695 7.951 15.341 1.00 92.75 234 SER A C 1
ATOM 1793 O O . SER A 1 234 ? 6.503 7.023 15.387 1.00 92.75 234 SER A O 1
ATOM 1795 N N . VAL A 1 235 ? 4.374 7.771 15.410 1.00 93.31 235 VAL A N 1
ATOM 1796 C CA . VAL A 1 235 ? 3.730 6.466 15.588 1.00 93.31 235 VAL A CA 1
ATOM 1797 C C . VAL A 1 235 ? 3.999 5.561 14.389 1.00 93.31 235 VAL A C 1
ATOM 1799 O O . VAL A 1 235 ? 4.485 4.447 14.575 1.00 93.31 235 VAL A O 1
ATOM 1802 N N . TYR A 1 236 ? 3.801 6.041 13.157 1.00 93.06 236 TYR A N 1
ATOM 1803 C CA . TYR A 1 236 ? 4.068 5.243 11.957 1.00 93.06 236 TYR A CA 1
ATOM 1804 C C . TYR A 1 236 ? 5.535 4.826 11.852 1.00 93.06 236 TYR A C 1
ATOM 1806 O O . TYR A 1 236 ? 5.826 3.670 11.556 1.00 93.06 236 TYR A O 1
ATOM 1814 N N . ARG A 1 237 ? 6.484 5.711 12.185 1.00 94.38 237 ARG A N 1
ATOM 1815 C CA . ARG A 1 237 ? 7.912 5.345 12.225 1.00 94.38 237 ARG A CA 1
ATOM 1816 C C . ARG A 1 237 ? 8.208 4.256 13.254 1.00 94.38 237 ARG A C 1
ATOM 1818 O O . ARG A 1 237 ? 9.013 3.368 12.981 1.00 94.38 237 ARG A O 1
ATOM 1825 N N . GLN A 1 238 ? 7.573 4.315 14.424 1.00 95.81 238 GLN A N 1
ATOM 1826 C CA . GLN A 1 238 ? 7.714 3.280 15.448 1.00 95.81 238 GLN A CA 1
ATOM 1827 C C . GLN A 1 238 ? 7.096 1.953 15.005 1.00 95.81 238 GLN A C 1
ATOM 1829 O O . GLN A 1 238 ? 7.703 0.912 15.238 1.00 95.81 238 GLN A O 1
ATOM 1834 N N . LEU A 1 239 ? 5.927 1.979 14.360 1.00 95.56 239 LEU A N 1
ATOM 1835 C CA . LEU A 1 239 ? 5.258 0.795 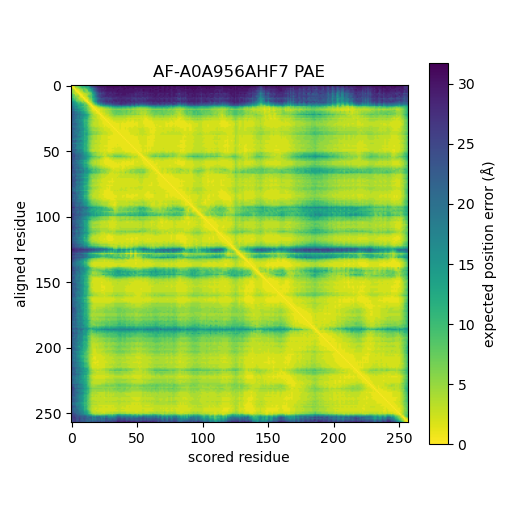13.815 1.00 95.56 239 LEU A CA 1
ATOM 1836 C C . LEU A 1 239 ? 6.107 0.123 12.733 1.00 95.56 239 LEU A C 1
ATOM 1838 O O . LEU A 1 239 ? 6.387 -1.068 12.838 1.00 95.56 239 LEU A O 1
ATOM 1842 N N . ILE A 1 240 ? 6.609 0.896 11.766 1.00 95.44 240 ILE A N 1
ATOM 1843 C CA . ILE A 1 240 ? 7.486 0.397 10.696 1.00 95.44 240 ILE A CA 1
ATOM 1844 C C . ILE A 1 240 ? 8.703 -0.325 11.279 1.00 95.44 240 ILE A C 1
ATOM 1846 O O . ILE A 1 240 ? 9.028 -1.427 10.848 1.00 95.44 240 ILE A O 1
ATOM 1850 N N . ALA A 1 241 ? 9.352 0.265 12.288 1.00 95.88 241 ALA A N 1
ATOM 1851 C CA . ALA A 1 241 ? 10.515 -0.339 12.931 1.00 95.88 241 ALA A CA 1
ATOM 1852 C C . ALA A 1 241 ? 10.151 -1.576 13.773 1.00 95.88 241 ALA A C 1
ATOM 1854 O O . ALA A 1 241 ? 10.800 -2.614 13.660 1.00 95.88 241 ALA A O 1
ATOM 1855 N N . ARG A 1 242 ? 9.105 -1.483 14.604 1.00 96.94 242 ARG A N 1
ATOM 1856 C CA . ARG A 1 242 ? 8.640 -2.560 15.498 1.00 96.94 242 ARG A CA 1
ATOM 1857 C C . ARG A 1 242 ? 8.222 -3.803 14.722 1.00 96.94 242 ARG A C 1
ATOM 1859 O O . ARG A 1 242 ? 8.553 -4.918 15.121 1.00 96.94 242 ARG A O 1
ATOM 1866 N N . HIS A 1 243 ? 7.511 -3.605 13.620 1.00 96.50 243 HIS A N 1
ATOM 1867 C CA . HIS A 1 243 ? 7.017 -4.681 12.776 1.00 96.50 243 HIS A CA 1
ATOM 1868 C C . HIS A 1 243 ? 7.902 -4.922 11.557 1.00 96.50 243 HIS A C 1
ATOM 1870 O O . HIS A 1 243 ? 7.446 -5.629 10.675 1.00 96.50 243 HIS A O 1
ATOM 1876 N N . ALA A 1 244 ? 9.117 -4.359 11.498 1.00 95.19 244 ALA A N 1
ATOM 1877 C CA . ALA A 1 244 ? 10.053 -4.477 10.373 1.00 95.19 244 ALA A CA 1
ATOM 1878 C C . ALA A 1 244 ? 9.333 -4.562 9.013 1.00 95.19 244 ALA A C 1
ATOM 1880 O O . ALA A 1 244 ? 9.423 -5.570 8.321 1.00 95.19 244 ALA A O 1
ATOM 1881 N N . ILE A 1 245 ? 8.522 -3.542 8.725 1.00 96.06 245 ILE A N 1
ATOM 1882 C CA . ILE A 1 245 ? 7.633 -3.515 7.561 1.00 96.06 245 ILE A CA 1
ATOM 1883 C C . ILE A 1 245 ? 8.461 -3.478 6.275 1.00 96.06 245 ILE A C 1
ATOM 1885 O O . ILE A 1 245 ? 9.335 -2.620 6.135 1.00 96.06 245 ILE A O 1
ATOM 1889 N N . ASP A 1 246 ? 8.138 -4.365 5.335 1.00 95.25 246 ASP A N 1
ATOM 1890 C CA . ASP A 1 246 ? 8.811 -4.471 4.037 1.00 95.25 246 ASP A CA 1
ATOM 1891 C C . ASP A 1 246 ? 8.224 -3.481 3.023 1.00 95.25 246 ASP A C 1
ATOM 1893 O O . ASP A 1 246 ? 8.941 -2.912 2.197 1.00 95.25 246 ASP A O 1
ATOM 1897 N N . LEU A 1 247 ? 6.907 -3.255 3.105 1.00 96.19 247 LEU A N 1
ATOM 1898 C CA . LEU A 1 247 ? 6.165 -2.388 2.197 1.00 96.19 247 LEU A CA 1
ATOM 1899 C C . LEU A 1 247 ? 5.120 -1.549 2.937 1.00 96.19 247 LEU A C 1
ATOM 1901 O O . LEU A 1 247 ? 4.235 -2.077 3.609 1.00 96.19 247 LEU A O 1
ATOM 1905 N N . LEU A 1 248 ? 5.198 -0.232 2.755 1.00 95.69 248 LEU A N 1
ATOM 1906 C CA . LEU A 1 248 ? 4.186 0.724 3.197 1.00 95.69 248 LEU A CA 1
ATOM 1907 C C . LEU A 1 248 ? 3.269 1.092 2.027 1.00 95.69 248 LEU A C 1
ATOM 1909 O O . LEU A 1 248 ? 3.753 1.490 0.969 1.00 95.69 248 LEU A O 1
ATOM 1913 N N . VAL A 1 249 ? 1.959 1.019 2.243 1.00 95.81 249 VAL A N 1
ATOM 1914 C CA . VAL A 1 249 ? 0.929 1.411 1.277 1.00 95.81 249 VAL A CA 1
ATOM 1915 C C . VAL A 1 249 ? 0.146 2.586 1.855 1.00 95.81 249 VAL A C 1
ATOM 1917 O O . VAL A 1 249 ? -0.344 2.505 2.980 1.00 95.81 249 VAL A O 1
ATOM 1920 N N . LEU A 1 250 ? 0.039 3.675 1.097 1.00 93.44 250 LEU A N 1
ATOM 1921 C CA . LEU A 1 250 ? -0.705 4.878 1.472 1.00 93.44 250 LEU A CA 1
ATOM 1922 C C . LEU A 1 250 ? -1.336 5.524 0.237 1.00 93.44 250 LEU A C 1
ATOM 1924 O O . LEU A 1 250 ? -0.839 5.345 -0.877 1.00 93.44 250 LEU A O 1
ATOM 1928 N N . ASN A 1 251 ? -2.379 6.320 0.448 1.00 89.50 251 ASN A N 1
ATOM 1929 C CA . ASN A 1 251 ? -2.890 7.215 -0.585 1.00 89.50 251 ASN A CA 1
ATOM 1930 C C . ASN A 1 251 ? -2.027 8.479 -0.649 1.00 89.50 251 ASN A C 1
ATOM 1932 O O . ASN A 1 251 ? -1.567 8.983 0.374 1.00 89.50 251 ASN A O 1
ATOM 1936 N N . THR A 1 252 ? -1.787 8.983 -1.858 1.00 80.38 252 THR A N 1
ATOM 1937 C CA . THR A 1 252 ? -0.978 10.192 -2.091 1.00 80.38 252 THR A CA 1
ATOM 1938 C C . THR A 1 252 ? -1.795 11.405 -2.515 1.00 80.38 252 THR A C 1
ATOM 1940 O O . THR A 1 252 ? -1.243 12.503 -2.567 1.00 80.38 252 THR A O 1
ATOM 1943 N N . ASN A 1 253 ? -3.072 11.208 -2.838 1.00 67.00 253 ASN A N 1
ATOM 1944 C CA . ASN A 1 253 ? -3.987 12.271 -3.210 1.00 67.00 253 ASN A CA 1
ATOM 1945 C C . ASN A 1 253 ? -5.181 12.266 -2.254 1.00 67.00 253 ASN A C 1
ATOM 1947 O O . ASN A 1 253 ? -5.761 11.205 -2.011 1.00 67.00 253 ASN A O 1
ATOM 1951 N N . ASP A 1 254 ? -5.544 13.441 -1.751 1.00 56.66 254 ASP A N 1
ATOM 1952 C CA . ASP A 1 254 ? -6.851 13.648 -1.139 1.00 56.66 254 ASP A CA 1
ATOM 1953 C C . ASP A 1 254 ? -7.853 13.847 -2.276 1.00 56.66 254 ASP A C 1
ATOM 1955 O O . ASP A 1 254 ? -7.591 14.598 -3.212 1.00 56.66 254 ASP A O 1
ATOM 1959 N N . ALA A 1 255 ? -9.017 13.200 -2.211 1.00 50.16 255 ALA A N 1
ATOM 1960 C CA . ALA A 1 255 ? -10.051 13.316 -3.248 1.00 50.16 255 ALA A CA 1
ATOM 1961 C C . ALA A 1 255 ? -10.575 14.759 -3.460 1.00 50.16 255 ALA A C 1
ATOM 1963 O O . ALA A 1 255 ? -11.319 15.001 -4.410 1.00 50.16 255 ALA A O 1
ATOM 1964 N N . ASP A 1 256 ? -10.178 15.693 -2.589 1.00 41.28 256 ASP A N 1
ATOM 1965 C CA . ASP A 1 256 ? -10.554 17.107 -2.586 1.00 41.28 256 ASP A CA 1
ATOM 1966 C C . ASP A 1 256 ? -9.500 18.048 -3.223 1.00 41.28 256 ASP A C 1
ATOM 1968 O O . ASP A 1 256 ? -9.616 19.269 -3.069 1.00 41.28 256 ASP A O 1
ATOM 1972 N N . GLN A 1 257 ? -8.485 17.525 -3.932 1.00 34.66 257 GLN A N 1
ATOM 1973 C CA . GLN A 1 257 ? -7.557 18.335 -4.749 1.00 34.66 257 GLN A CA 1
ATOM 1974 C C . GLN A 1 257 ? -7.870 18.315 -6.248 1.00 34.66 257 GLN A C 1
ATOM 1976 O O . GLN A 1 257 ? -8.087 17.220 -6.815 1.00 34.66 257 GLN A O 1
#

Sequence (257 aa):
MSRLDQFESVFRAAAKPVYHHEVRVFSHVLVVTDLPPDEAAAWGARVQTFLSGINGIRYTVVDASRAPTVGDLLALIDAERPDLVCAYRNLHSSGWRWPYTLGDHVVVLTQVTAVPVLLLPRPEGEGRFETSGTDRVMAMTDHLAGDAGLVQAAASLVSAGGTLFLTHVEDEAVFERYMGLIGKLPDVDTETARAGLRARMLREPADYIDSVRAALEGRPLTVEAEVTMGHH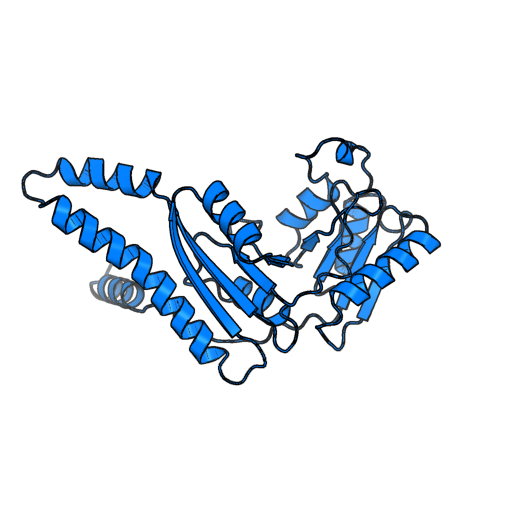LSVYRQLIARHAIDLLVLNTNDADQ